Protein AF-A0A2N0WSG6-F1 (afdb_monomer_lite)

Secondary structure (DSSP, 8-state):
----------------------------EEEE----------------------------------------------HHHHHHTSGGGSSHHHHHHHHB-TTS-EEHHHHHHHHHSS-HHHHHHHHHTSPPPHHHHHHHHHHHHHHHHHHTT-EEEEEEEEETTEEEEEEEE-TTT--HHHHHHHHTGGG-EEEEEEEE-TTSPEEEEEEEE--S-TT-EE-----

Foldseek 3Di:
DDDDDDDDDDDDDDDDDPDDDDPDQDFDWDFDQPDDDDDDDDDDDDDDDDDDDDDDDDDDDDDDDDDDDDPPVPPPQDPLNCLLVDPCLPALVSVCCLQQPPVRAGEPVSVCSLVVDPDVVSVQVSQQPHDADPVQVVLQVLLVVLCCVLQPPFWADWGWGGHHQKIKIKIWGACVRDDPVSVVSSQPRPVFRKIWTWHQDPVRIIMIIMMGGDTPDNPHYDDPPDD

Structure (mmCIF, N/CA/C/O backbone):
data_AF-A0A2N0WSG6-F1
#
_entry.id   AF-A0A2N0WSG6-F1
#
loop_
_atom_site.group_PDB
_atom_site.id
_atom_site.type_symbol
_atom_site.label_atom_id
_atom_site.label_alt_id
_atom_site.label_comp_id
_atom_site.label_asym_id
_atom_site.label_entity_id
_atom_site.label_seq_id
_atom_site.pdbx_PDB_ins_code
_atom_site.Cartn_x
_atom_site.Cartn_y
_atom_site.Cartn_z
_atom_site.occupancy
_atom_site.B_iso_or_equiv
_atom_site.auth_seq_id
_atom_site.auth_comp_id
_atom_site.auth_asym_id
_atom_site.auth_atom_id
_atom_site.pdbx_PDB_model_num
ATOM 1 N N . MET A 1 1 ? 25.351 -43.570 -54.345 1.00 37.69 1 MET A N 1
ATOM 2 C CA . MET A 1 1 ? 25.740 -42.256 -54.900 1.00 37.69 1 MET A CA 1
ATOM 3 C C . MET A 1 1 ? 24.907 -41.188 -54.215 1.00 37.69 1 MET A C 1
ATOM 5 O O . MET A 1 1 ? 23.696 -41.333 -54.146 1.00 37.69 1 MET A O 1
ATOM 9 N N . ASN A 1 2 ? 25.581 -40.187 -53.650 1.00 38.25 2 ASN A N 1
ATOM 10 C CA . ASN A 1 2 ? 25.018 -39.027 -52.957 1.00 38.25 2 ASN A CA 1
ATOM 11 C C . ASN A 1 2 ? 24.044 -38.227 -53.839 1.00 38.25 2 ASN A C 1
ATOM 13 O O . ASN A 1 2 ? 24.362 -37.985 -55.002 1.00 38.25 2 ASN A O 1
ATOM 17 N N . LYS A 1 3 ? 22.977 -37.671 -53.249 1.00 40.41 3 LYS A N 1
ATOM 18 C CA . LYS A 1 3 ? 22.912 -36.236 -52.896 1.00 40.41 3 LYS A CA 1
ATOM 19 C C . LYS A 1 3 ? 21.596 -35.884 -52.188 1.00 40.41 3 LYS A C 1
ATOM 21 O O . LYS A 1 3 ? 20.507 -36.117 -52.695 1.00 40.41 3 LYS A O 1
ATOM 26 N N . LEU A 1 4 ? 21.773 -35.287 -51.015 1.00 41.06 4 LEU A N 1
ATOM 27 C CA . LEU A 1 4 ? 20.819 -34.521 -50.224 1.00 41.06 4 LEU A CA 1
ATOM 28 C C . LEU A 1 4 ? 20.783 -33.091 -50.794 1.00 41.06 4 LEU A C 1
ATOM 30 O O . LEU A 1 4 ? 21.857 -32.527 -51.008 1.00 41.06 4 LEU A O 1
ATOM 34 N N . ILE A 1 5 ? 19.606 -32.500 -51.017 1.00 50.44 5 ILE A N 1
ATOM 35 C CA . ILE A 1 5 ? 19.453 -31.043 -51.178 1.00 50.44 5 ILE A CA 1
ATOM 36 C C . ILE A 1 5 ? 18.204 -30.602 -50.404 1.00 50.44 5 ILE A C 1
ATOM 38 O O . ILE A 1 5 ? 17.080 -30.929 -50.779 1.00 50.44 5 ILE A O 1
ATOM 42 N N . LEU A 1 6 ? 18.440 -29.870 -49.308 1.00 43.22 6 LEU A N 1
ATOM 43 C CA . LEU A 1 6 ? 17.465 -29.013 -48.632 1.00 43.22 6 LEU A CA 1
ATOM 44 C C . LEU A 1 6 ? 17.045 -27.879 -49.575 1.00 43.22 6 LEU A C 1
ATOM 46 O O . LEU A 1 6 ? 17.901 -27.284 -50.230 1.00 43.22 6 LEU A O 1
ATOM 50 N N . SER A 1 7 ? 15.771 -27.491 -49.547 1.00 40.69 7 SER A N 1
ATOM 51 C CA . SER A 1 7 ? 15.356 -26.169 -50.019 1.00 40.69 7 SER A CA 1
ATOM 52 C C . SER A 1 7 ? 14.606 -25.450 -48.902 1.00 40.69 7 SER A C 1
ATOM 54 O O . SER A 1 7 ? 13.485 -25.804 -48.550 1.00 40.69 7 SER A O 1
ATOM 56 N N . ILE A 1 8 ? 15.303 -24.481 -48.308 1.00 49.91 8 ILE A N 1
ATOM 57 C CA . ILE A 1 8 ? 14.772 -23.437 -47.436 1.00 49.91 8 ILE A CA 1
ATOM 58 C C . ILE A 1 8 ? 14.605 -22.207 -48.329 1.00 49.91 8 ILE A C 1
ATOM 60 O O . ILE A 1 8 ? 15.576 -21.734 -48.916 1.00 49.91 8 ILE A O 1
ATOM 64 N N . ALA A 1 9 ? 13.392 -21.681 -48.405 1.00 43.84 9 ALA A N 1
ATOM 65 C CA . ALA A 1 9 ? 13.085 -20.331 -48.861 1.00 43.84 9 ALA A CA 1
ATOM 66 C C . ALA A 1 9 ? 11.854 -19.901 -48.054 1.00 43.84 9 ALA A C 1
ATOM 68 O O . ALA A 1 9 ? 10.928 -20.687 -47.904 1.00 43.84 9 ALA A O 1
ATOM 69 N N . GLY A 1 10 ? 11.742 -18.728 -47.453 1.00 40.16 10 GLY A N 1
ATOM 70 C CA . GLY A 1 10 ? 12.522 -17.502 -47.477 1.00 40.16 10 GLY A CA 1
ATOM 71 C C . GLY A 1 10 ? 11.566 -16.435 -46.933 1.00 40.16 10 GLY A C 1
ATOM 72 O O . GLY A 1 10 ? 10.400 -16.399 -47.315 1.00 40.16 10 GLY A O 1
ATOM 73 N N . ILE A 1 11 ? 12.027 -15.642 -45.973 1.00 45.75 11 ILE A N 1
ATOM 74 C CA . ILE A 1 11 ? 11.258 -14.619 -45.254 1.00 45.75 11 ILE A CA 1
ATOM 75 C C . ILE A 1 11 ? 10.857 -13.477 -46.204 1.00 45.75 11 ILE A C 1
ATOM 77 O O . ILE A 1 11 ? 11.663 -13.051 -47.029 1.00 45.75 11 ILE A O 1
ATOM 81 N N . SER A 1 12 ? 9.666 -12.898 -46.023 1.00 40.25 12 SER A N 1
ATOM 82 C CA . SER A 1 12 ? 9.445 -11.469 -46.292 1.00 40.25 12 SER A CA 1
ATOM 83 C C . SER A 1 12 ? 8.387 -10.890 -45.361 1.00 40.25 12 SER A C 1
ATOM 85 O O . SER A 1 12 ? 7.198 -11.171 -45.466 1.00 40.25 12 SER A O 1
ATOM 87 N N . ILE A 1 13 ? 8.887 -10.078 -44.434 1.00 45.84 13 ILE A N 1
ATOM 88 C CA . ILE A 1 13 ? 8.152 -9.121 -43.616 1.00 45.84 13 ILE A CA 1
ATOM 89 C C . ILE A 1 13 ? 8.013 -7.850 -44.457 1.00 45.84 13 ILE A C 1
ATOM 91 O O . ILE A 1 13 ? 9.022 -7.323 -44.921 1.00 45.84 13 ILE A O 1
ATOM 95 N N . VAL A 1 14 ? 6.799 -7.321 -44.599 1.00 49.38 14 VAL A N 1
ATOM 96 C CA . VAL A 1 14 ? 6.592 -5.896 -44.886 1.00 49.38 14 VAL A CA 1
ATOM 97 C C . VAL A 1 14 ? 5.525 -5.400 -43.924 1.00 49.38 14 VAL A C 1
ATOM 99 O O . VAL A 1 14 ? 4.393 -5.879 -43.932 1.00 49.38 14 VAL A O 1
ATOM 102 N N . GLY A 1 15 ? 5.932 -4.487 -43.047 1.00 38.19 15 GLY A N 1
ATOM 103 C CA . GLY A 1 15 ? 5.053 -3.826 -42.099 1.00 38.19 15 GLY A CA 1
ATOM 104 C C . GLY A 1 15 ? 4.241 -2.710 -42.745 1.00 38.19 15 GLY A C 1
ATOM 105 O O . GLY A 1 15 ? 4.640 -2.131 -43.752 1.00 38.19 15 GLY A O 1
ATOM 106 N N . PHE A 1 16 ? 3.140 -2.359 -42.090 1.00 41.06 16 PHE A N 1
ATOM 107 C CA . PHE A 1 16 ? 2.621 -1.001 -42.116 1.00 41.06 16 PHE A CA 1
ATOM 108 C C . PHE A 1 16 ? 2.251 -0.600 -40.690 1.00 41.06 16 PHE A C 1
ATOM 110 O O . PHE A 1 16 ? 1.319 -1.127 -40.087 1.00 41.06 16 PHE A O 1
ATOM 117 N N . LEU A 1 17 ? 3.058 0.315 -40.158 1.00 40.62 17 LEU A N 1
ATOM 118 C CA . LEU A 1 17 ? 2.778 1.109 -38.973 1.00 40.62 17 LEU A CA 1
ATOM 119 C C . LEU A 1 17 ? 1.665 2.103 -39.323 1.00 40.62 17 LEU A C 1
ATOM 121 O O . LEU A 1 17 ? 1.841 2.930 -40.216 1.00 40.62 17 LEU A O 1
ATOM 125 N N . ALA A 1 18 ? 0.561 2.067 -38.585 1.00 35.97 18 ALA A N 1
ATOM 126 C CA . ALA A 1 18 ? -0.283 3.237 -38.384 1.00 35.97 18 ALA A CA 1
ATOM 127 C C . ALA A 1 18 ? -0.086 3.671 -36.929 1.00 35.97 18 ALA A C 1
ATOM 129 O O . ALA A 1 18 ? -0.676 3.119 -36.006 1.00 35.97 18 ALA A O 1
ATOM 130 N N . TYR A 1 19 ? 0.834 4.615 -36.743 1.00 34.03 19 TYR A N 1
ATOM 131 C CA . TYR A 1 19 ?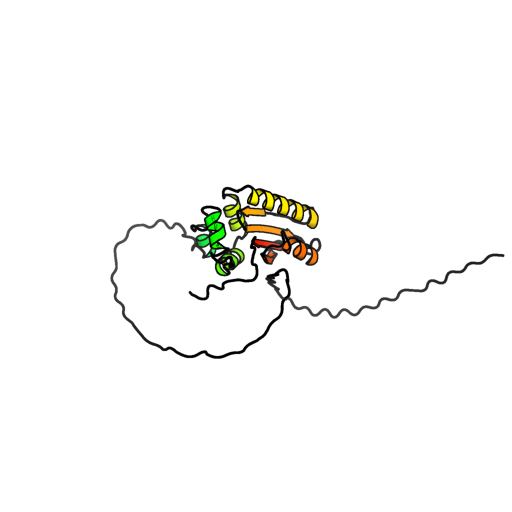 1.099 5.279 -35.475 1.00 34.03 19 TYR A CA 1
ATOM 132 C C . TYR A 1 19 ? 0.097 6.429 -35.345 1.00 34.03 19 TYR A C 1
ATOM 134 O O . TYR A 1 19 ? 0.318 7.516 -35.879 1.00 34.03 19 TYR A O 1
ATOM 142 N N . THR A 1 20 ? -1.042 6.194 -34.693 1.00 42.75 20 THR A N 1
ATOM 143 C CA . THR A 1 20 ? -1.874 7.298 -34.206 1.00 42.75 20 THR A CA 1
ATOM 144 C C . THR A 1 20 ? -1.329 7.723 -32.855 1.00 42.75 20 THR A C 1
ATOM 146 O O . THR A 1 20 ? -1.433 7.003 -31.865 1.00 42.75 20 THR A O 1
ATOM 149 N N . ASN A 1 21 ? -0.702 8.892 -32.857 1.00 37.88 21 ASN A N 1
ATOM 150 C CA . ASN A 1 21 ? -0.194 9.570 -31.682 1.00 37.88 21 ASN A CA 1
ATOM 151 C C . ASN A 1 21 ? -1.401 10.075 -30.871 1.00 37.88 21 ASN A C 1
ATOM 153 O O . ASN A 1 21 ? -1.998 11.089 -31.227 1.00 37.88 21 ASN A O 1
ATOM 157 N N . SER A 1 22 ? -1.786 9.347 -29.824 1.00 33.12 22 SER A N 1
ATOM 158 C CA . SER A 1 22 ? -2.668 9.858 -28.774 1.00 33.12 22 SER A CA 1
ATOM 159 C C . SER A 1 22 ? -1.841 9.891 -27.496 1.00 33.12 22 SER A C 1
ATOM 161 O O . SER A 1 22 ? -1.543 8.846 -26.920 1.00 33.12 22 SER A O 1
ATOM 163 N N . GLN A 1 23 ? -1.396 11.083 -27.092 1.00 33.50 23 GLN A N 1
ATOM 164 C CA . GLN A 1 23 ? -0.934 11.296 -25.723 1.00 33.50 23 GLN A CA 1
ATOM 165 C C . GLN A 1 23 ? -2.162 11.255 -24.816 1.00 33.50 23 GLN A C 1
ATOM 167 O O . GLN A 1 23 ? -2.719 12.289 -24.455 1.00 33.50 23 GLN A O 1
ATOM 172 N N . ASP A 1 24 ? -2.587 10.050 -24.462 1.00 29.20 24 ASP A N 1
ATOM 173 C CA . ASP A 1 24 ? -3.415 9.863 -23.287 1.00 29.20 24 ASP A CA 1
ATOM 174 C C . ASP A 1 24 ? -2.489 9.842 -22.073 1.00 29.20 24 ASP A C 1
ATOM 176 O O . ASP A 1 24 ? -1.724 8.902 -21.860 1.00 29.20 24 ASP A O 1
ATOM 180 N N . ASN A 1 25 ? -2.560 10.894 -21.258 1.00 34.66 25 ASN A N 1
ATOM 181 C CA . ASN A 1 25 ? -2.146 10.818 -19.861 1.00 34.66 25 ASN A CA 1
ATOM 182 C C . ASN A 1 25 ? -3.133 9.891 -19.137 1.00 34.66 25 ASN A C 1
ATOM 184 O O . ASN A 1 25 ? -4.058 10.338 -18.455 1.00 34.66 25 ASN A O 1
ATOM 188 N N . THR A 1 26 ? -2.967 8.583 -19.320 1.00 32.75 26 THR A N 1
ATOM 189 C CA . THR A 1 26 ? -3.774 7.553 -18.676 1.00 32.75 26 THR A CA 1
ATOM 190 C C . THR A 1 26 ? -3.368 7.430 -17.213 1.00 32.75 26 THR A C 1
ATOM 192 O O . THR A 1 26 ? -2.491 6.664 -16.825 1.00 32.75 26 THR A O 1
ATOM 195 N N . ASN A 1 27 ? -4.062 8.183 -16.362 1.00 33.09 27 ASN A N 1
ATOM 196 C CA . ASN A 1 27 ? -4.228 7.804 -14.965 1.00 33.09 27 ASN A CA 1
ATOM 197 C C . ASN A 1 27 ? -5.117 6.550 -14.921 1.00 33.09 27 ASN A C 1
ATOM 199 O O . ASN A 1 27 ? -6.331 6.657 -14.759 1.00 33.09 27 ASN A O 1
ATOM 203 N N . HIS A 1 28 ? -4.538 5.362 -15.091 1.00 35.69 28 HIS A N 1
ATOM 204 C CA . HIS A 1 28 ? -5.269 4.121 -14.855 1.00 35.69 28 HIS A CA 1
ATOM 205 C C . HIS A 1 28 ? -5.282 3.825 -13.352 1.00 35.69 28 HIS A C 1
ATOM 207 O O . HIS A 1 28 ? -4.279 3.445 -12.752 1.00 35.69 28 HIS A O 1
ATOM 213 N N . SER A 1 29 ? -6.439 4.043 -12.728 1.00 35.25 29 SER A N 1
ATOM 214 C CA . SER A 1 29 ? -6.765 3.430 -11.444 1.00 35.25 29 SER A CA 1
ATOM 215 C C . SER A 1 29 ? -7.499 2.130 -11.749 1.00 35.25 29 SER A C 1
ATOM 217 O O . SER A 1 29 ? -8.545 2.151 -12.397 1.00 35.25 29 SER A O 1
ATOM 219 N N . GLN A 1 30 ? -6.926 1.000 -11.341 1.00 43.91 30 GLN A N 1
ATOM 220 C CA . GLN A 1 30 ? -7.562 -0.306 -11.458 1.00 43.91 30 GLN A CA 1
ATOM 221 C C . GLN A 1 30 ? -7.914 -0.796 -10.048 1.00 43.91 30 GLN A C 1
ATOM 223 O O . GLN A 1 30 ? -7.047 -0.940 -9.183 1.00 43.91 30 GLN A O 1
ATOM 228 N N . SER A 1 31 ? -9.207 -1.032 -9.816 1.00 42.44 31 SER A N 1
ATOM 229 C CA . SER A 1 31 ? -9.688 -1.843 -8.698 1.00 42.44 31 SER A CA 1
ATOM 230 C C . SER A 1 31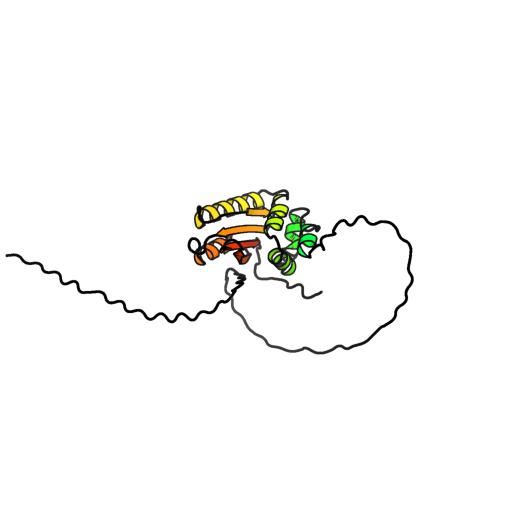 ? -10.003 -3.225 -9.259 1.00 42.44 31 SER A C 1
ATOM 232 O O . SER A 1 31 ? -10.924 -3.377 -10.062 1.00 42.44 31 SER A O 1
ATOM 234 N N . SER A 1 32 ? -9.199 -4.219 -8.897 1.00 41.66 32 SER A N 1
ATOM 235 C CA . SER A 1 32 ? -9.428 -5.615 -9.254 1.00 41.66 32 SER A CA 1
ATOM 236 C C . SER A 1 32 ? -10.062 -6.331 -8.061 1.00 41.66 32 SER A C 1
ATOM 238 O O . SER A 1 32 ? -9.452 -6.508 -7.012 1.00 41.66 32 SER A O 1
ATOM 240 N N . VAL A 1 33 ? -11.323 -6.742 -8.221 1.00 36.41 33 VAL A N 1
ATOM 241 C CA . VAL A 1 33 ? -11.970 -7.716 -7.334 1.00 36.41 33 VAL A CA 1
ATOM 242 C C . VAL A 1 33 ? -11.655 -9.102 -7.889 1.00 36.41 33 VAL A C 1
ATOM 244 O O . VAL A 1 33 ? -12.012 -9.396 -9.034 1.00 36.41 33 VAL A O 1
ATOM 247 N N . ALA A 1 34 ? -11.005 -9.963 -7.103 1.00 32.69 34 ALA A N 1
ATOM 248 C CA . ALA A 1 34 ? -10.847 -11.370 -7.455 1.00 32.69 34 ALA A CA 1
ATOM 249 C C . ALA A 1 34 ? -12.243 -11.997 -7.652 1.00 32.69 34 ALA A C 1
ATOM 251 O O . ALA A 1 34 ? -13.050 -12.083 -6.725 1.00 32.69 34 ALA A O 1
ATOM 252 N N . LYS A 1 35 ? -12.573 -12.362 -8.897 1.00 28.20 35 LYS A N 1
ATOM 253 C CA . LYS A 1 35 ? -13.911 -12.825 -9.290 1.00 28.20 35 LYS A CA 1
ATOM 254 C C . LYS A 1 35 ? -14.218 -14.188 -8.666 1.00 28.20 35 LYS A C 1
ATOM 256 O O . LYS A 1 35 ? -13.657 -15.190 -9.094 1.00 28.20 35 LYS A O 1
ATOM 261 N N . ASN A 1 36 ? -15.216 -14.242 -7.785 1.00 28.30 36 ASN A N 1
ATOM 262 C CA . ASN A 1 36 ? -16.059 -15.427 -7.643 1.00 28.30 36 ASN A CA 1
ATOM 263 C C . ASN A 1 36 ? -17.460 -15.110 -8.176 1.00 28.30 36 ASN A C 1
ATOM 265 O O . ASN A 1 36 ? -18.235 -14.359 -7.590 1.00 28.30 36 ASN A O 1
ATOM 269 N N . THR A 1 37 ? -17.743 -15.669 -9.349 1.00 27.23 37 THR A N 1
ATOM 270 C CA . THR A 1 37 ? -18.996 -15.553 -10.094 1.00 27.23 37 THR A CA 1
ATOM 271 C C . THR A 1 37 ? -20.159 -16.184 -9.331 1.00 27.23 37 THR A C 1
ATOM 273 O O . THR A 1 37 ? -20.172 -17.397 -9.123 1.00 27.23 37 THR A O 1
ATOM 276 N N . LYS A 1 38 ? -21.208 -15.401 -9.057 1.00 24.80 38 LYS A N 1
ATOM 277 C CA . LYS A 1 38 ? -22.594 -15.855 -9.226 1.00 24.80 38 LYS A CA 1
ATOM 278 C C . LYS A 1 38 ? -23.494 -14.685 -9.621 1.00 24.80 38 LYS A C 1
ATOM 280 O O . LYS A 1 38 ? -23.446 -13.607 -9.049 1.00 24.80 38 LYS A O 1
ATOM 285 N N . GLN A 1 39 ? -24.240 -14.938 -10.682 1.00 26.45 39 GLN A N 1
ATOM 286 C CA . GLN A 1 39 ? -25.038 -14.029 -11.489 1.00 26.45 39 GLN A CA 1
ATOM 287 C C . GLN A 1 39 ? -26.489 -14.003 -10.986 1.00 26.45 39 GLN A C 1
ATOM 289 O O . GLN A 1 39 ? -27.061 -15.072 -10.826 1.00 26.45 39 GLN A O 1
ATOM 294 N N . GLU A 1 40 ? -27.065 -12.812 -10.803 1.00 26.83 40 GLU A N 1
ATOM 295 C CA . GLU A 1 40 ? -28.500 -12.432 -10.861 1.00 26.83 40 GLU A CA 1
ATOM 296 C C . GLU A 1 40 ? -28.555 -10.927 -10.518 1.00 26.83 40 GLU A C 1
ATOM 298 O O . GLU A 1 40 ? -27.784 -10.491 -9.675 1.00 26.83 40 GLU A O 1
ATOM 303 N N . LYS A 1 41 ? -29.379 -10.012 -11.032 1.00 24.92 41 LYS A N 1
ATOM 304 C CA . LYS A 1 41 ? -30.416 -9.864 -12.071 1.00 24.92 41 LYS A CA 1
ATOM 305 C C . LYS A 1 41 ? -30.770 -8.352 -11.982 1.00 24.92 41 LYS A C 1
ATOM 307 O O . LYS A 1 41 ? -30.871 -7.864 -10.859 1.00 24.92 41 LYS A O 1
ATOM 312 N N . PRO A 1 42 ? -30.931 -7.580 -13.072 1.00 25.72 42 PRO A N 1
ATOM 313 C CA . PRO A 1 42 ? -31.072 -6.124 -12.970 1.00 25.72 42 PRO A CA 1
ATOM 314 C C . PRO A 1 42 ? -32.526 -5.708 -12.699 1.00 25.72 42 PRO A C 1
ATOM 316 O O . PRO A 1 42 ? -33.443 -6.286 -13.286 1.00 25.72 42 PRO A O 1
ATOM 319 N N . LEU A 1 43 ? -32.732 -4.679 -11.871 1.00 25.28 43 LEU A N 1
ATOM 320 C CA . LEU A 1 43 ? -33.943 -3.853 -11.887 1.00 25.28 43 LEU A CA 1
ATOM 321 C C . LEU A 1 43 ? -33.574 -2.362 -11.831 1.00 25.28 43 LEU A C 1
ATOM 323 O O . LEU A 1 43 ? -32.595 -1.970 -11.206 1.00 25.28 43 LEU A O 1
ATOM 327 N N . THR A 1 44 ? -34.366 -1.613 -12.586 1.00 25.11 44 THR A N 1
ATOM 328 C CA . THR A 1 44 ? -34.225 -0.259 -13.135 1.00 25.11 44 THR A CA 1
ATOM 329 C C . THR A 1 44 ? -34.732 0.876 -12.234 1.00 25.11 44 THR A C 1
ATOM 331 O O . THR A 1 44 ? -35.389 0.621 -11.230 1.00 25.11 44 THR A O 1
ATOM 334 N N . ASP A 1 45 ? -34.398 2.089 -12.697 1.00 28.00 45 ASP A N 1
ATOM 335 C CA . ASP A 1 45 ? -34.657 3.483 -12.280 1.00 28.00 45 ASP A CA 1
ATOM 336 C C . ASP A 1 45 ? -36.021 3.867 -11.662 1.00 28.00 45 ASP A C 1
ATOM 338 O O . ASP A 1 45 ? -37.011 3.175 -11.873 1.00 28.00 45 ASP A O 1
ATOM 342 N N . GLU A 1 46 ? -36.012 5.059 -11.027 1.00 26.81 46 GLU A N 1
ATOM 343 C CA . GLU A 1 46 ? -37.073 5.894 -10.394 1.00 26.81 46 GLU A CA 1
ATOM 344 C C . GLU A 1 46 ? -36.805 6.035 -8.873 1.00 26.81 46 GLU A C 1
ATOM 346 O O . GLU A 1 46 ? -36.662 5.046 -8.168 1.00 26.81 46 GLU A O 1
ATOM 351 N N . ASP A 1 47 ? -36.584 7.199 -8.252 1.00 28.30 47 ASP A N 1
ATOM 352 C CA . ASP A 1 47 ? -37.091 8.547 -8.494 1.00 28.30 47 ASP A CA 1
ATOM 353 C C . ASP A 1 47 ? -36.110 9.619 -7.984 1.00 28.30 47 ASP A C 1
ATOM 355 O O . ASP A 1 47 ? -35.668 9.604 -6.833 1.00 28.30 47 ASP A O 1
ATOM 359 N N . ALA A 1 48 ? -35.842 10.621 -8.821 1.00 28.59 48 ALA A N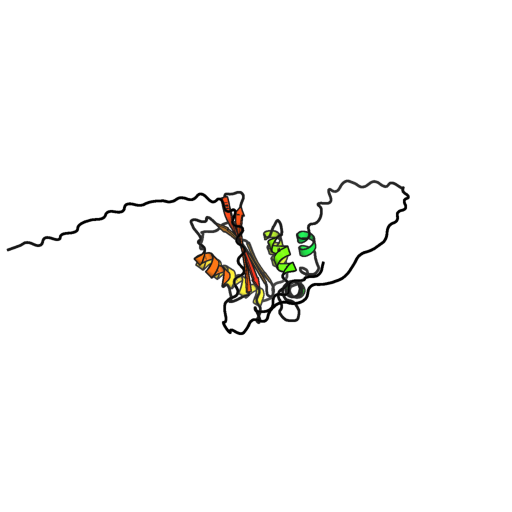 1
ATOM 360 C CA . ALA A 1 48 ? -35.306 11.908 -8.402 1.00 28.59 48 ALA A CA 1
ATOM 361 C C . ALA A 1 48 ? -36.452 12.923 -8.401 1.00 28.59 48 ALA A C 1
ATOM 363 O O . ALA A 1 48 ? -36.997 13.205 -9.467 1.00 28.59 48 ALA A O 1
ATOM 364 N N . SER A 1 49 ? -36.797 13.503 -7.244 1.00 26.97 49 SER A N 1
ATOM 365 C CA . SER A 1 49 ? -37.378 14.854 -7.160 1.00 26.97 49 SER A CA 1
ATOM 366 C C . SER A 1 49 ? -37.592 15.361 -5.731 1.00 26.97 49 SER A C 1
ATOM 368 O O . SER A 1 49 ? -38.120 14.660 -4.875 1.00 26.97 49 SER A O 1
ATOM 370 N N . ASN A 1 50 ? -37.321 16.665 -5.599 1.00 25.98 50 ASN A N 1
ATOM 371 C CA . ASN A 1 50 ? -37.723 17.632 -4.568 1.00 25.98 50 ASN A CA 1
ATOM 372 C C . ASN A 1 50 ? -36.849 17.744 -3.307 1.00 25.98 50 ASN A C 1
ATOM 374 O O . ASN A 1 50 ? -36.803 16.846 -2.477 1.00 25.98 50 ASN A O 1
ATOM 378 N N . LEU A 1 51 ? -36.237 18.921 -3.103 1.00 26.80 51 LEU A N 1
ATOM 379 C CA . LEU A 1 51 ? -36.794 20.080 -2.366 1.00 26.80 51 LEU A CA 1
ATOM 380 C C . LEU A 1 51 ? -35.769 21.249 -2.441 1.00 26.80 51 LEU A C 1
ATOM 382 O O . LEU A 1 51 ? -34.591 21.050 -2.178 1.00 26.80 51 LEU A O 1
ATOM 386 N N . LEU A 1 52 ? -36.095 22.385 -3.081 1.00 26.50 52 LEU A N 1
ATOM 387 C CA . LEU A 1 52 ? -36.532 23.665 -2.470 1.00 26.50 52 LEU A CA 1
ATOM 388 C C . LEU A 1 52 ? -35.563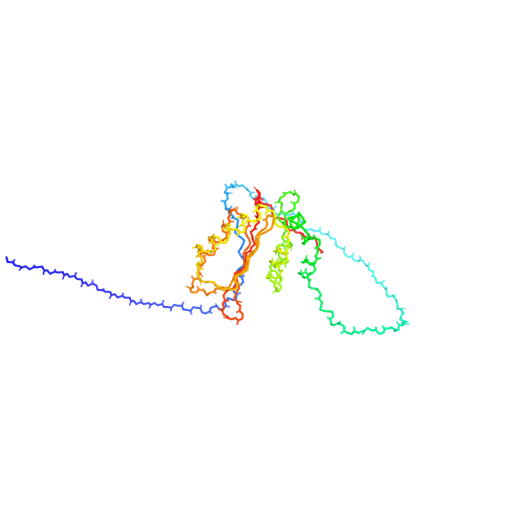 24.187 -1.378 1.00 26.50 52 LEU A C 1
ATOM 390 O O . LEU A 1 52 ? -35.417 23.558 -0.344 1.00 26.50 52 LEU A O 1
ATOM 394 N N . ALA A 1 53 ? -34.750 25.222 -1.627 1.00 23.34 53 ALA A N 1
ATOM 395 C CA . ALA A 1 53 ? -35.058 26.666 -1.659 1.00 23.34 53 ALA A CA 1
ATOM 396 C C . ALA A 1 53 ? -35.170 27.342 -0.270 1.00 23.34 53 ALA A C 1
ATOM 398 O O . ALA A 1 53 ? -35.971 26.913 0.550 1.00 23.34 53 ALA A O 1
ATOM 399 N N . PHE A 1 54 ? -34.473 28.491 -0.136 1.00 23.56 54 PHE A N 1
ATOM 400 C CA . PHE A 1 54 ? -34.634 29.563 0.880 1.00 23.56 54 PHE A CA 1
ATOM 401 C C . PHE A 1 54 ? -34.194 29.203 2.321 1.00 23.56 54 PHE A C 1
ATOM 403 O O . PHE A 1 54 ? -34.444 28.104 2.778 1.00 23.56 54 PHE A O 1
ATOM 410 N N . ASN A 1 55 ? -33.575 30.043 3.158 1.00 23.53 55 ASN A N 1
ATOM 411 C CA . ASN A 1 55 ? -33.219 31.465 3.184 1.00 23.53 55 ASN A CA 1
ATOM 412 C C . ASN A 1 55 ? -32.320 31.654 4.433 1.00 23.53 55 ASN A C 1
ATOM 414 O O . ASN A 1 55 ? -32.555 30.962 5.416 1.00 23.53 55 ASN A O 1
ATOM 418 N N . GLU A 1 56 ? -31.358 32.577 4.434 1.00 27.83 56 GLU A N 1
ATOM 419 C CA . GLU A 1 56 ? -31.288 33.685 5.409 1.00 27.83 56 GLU A CA 1
ATOM 420 C C . GLU A 1 56 ? -29.933 34.403 5.395 1.00 27.83 56 GLU A C 1
ATOM 422 O O . GLU A 1 56 ? -28.841 33.842 5.458 1.00 27.83 56 GLU A O 1
ATOM 427 N N . GLN A 1 57 ? -30.083 35.713 5.298 1.00 26.05 57 GLN A N 1
ATOM 428 C CA . GLN A 1 57 ? -29.108 36.779 5.284 1.00 26.05 57 GLN A CA 1
ATOM 429 C C . GLN A 1 57 ? -29.119 37.408 6.683 1.00 26.05 57 GLN A C 1
ATOM 431 O O . GLN A 1 57 ? -30.197 37.640 7.220 1.00 26.05 57 GLN A O 1
ATOM 436 N N . THR A 1 58 ? -27.964 37.735 7.265 1.00 24.92 58 THR A N 1
ATOM 437 C CA . THR A 1 58 ? -27.582 39.114 7.651 1.00 24.92 58 THR A CA 1
ATOM 438 C C . THR A 1 58 ? -26.357 39.155 8.569 1.00 24.92 58 THR A C 1
ATOM 440 O O . THR A 1 58 ? -26.156 38.342 9.466 1.00 24.92 58 THR A O 1
ATOM 443 N N . SER A 1 59 ? -25.539 40.155 8.262 1.00 27.53 59 SER A N 1
ATOM 444 C CA . SER A 1 59 ? -24.370 40.699 8.944 1.00 27.53 59 SER A CA 1
ATOM 445 C C . SER A 1 59 ? -24.655 41.203 10.368 1.00 27.53 59 SER A C 1
ATOM 447 O O . SER A 1 59 ? -25.757 41.669 10.622 1.00 27.53 59 SER A O 1
ATOM 449 N N . ASP A 1 60 ? -23.637 41.281 11.236 1.00 26.78 60 ASP A N 1
ATOM 450 C CA . ASP A 1 60 ? -22.976 42.576 11.479 1.00 26.78 60 ASP A CA 1
ATOM 451 C C . ASP A 1 60 ? -21.662 42.494 12.276 1.00 26.78 60 ASP A C 1
ATOM 453 O O . ASP A 1 60 ? -21.364 41.534 12.985 1.00 26.78 60 ASP A O 1
ATOM 457 N N . ALA A 1 61 ? -20.847 43.528 12.073 1.00 31.41 61 ALA A N 1
ATOM 458 C CA . ALA A 1 61 ? -19.444 43.665 12.445 1.00 31.41 61 ALA A CA 1
ATOM 459 C C . ALA A 1 61 ? -19.186 44.126 13.895 1.00 31.41 61 ALA A C 1
ATOM 461 O O . ALA A 1 61 ? -20.001 44.834 14.478 1.00 31.41 61 ALA A O 1
ATOM 462 N N . SER A 1 62 ? -17.975 43.849 14.419 1.00 29.70 62 SER A N 1
ATOM 463 C CA . SER A 1 62 ? -17.053 44.852 15.015 1.00 29.70 62 SER A CA 1
ATOM 464 C C . SER A 1 62 ? -15.735 44.229 15.533 1.00 29.70 62 SER A C 1
ATOM 466 O O . SER A 1 62 ? -15.726 43.313 16.348 1.00 29.70 62 SER A O 1
ATOM 468 N N . LYS A 1 63 ? -14.604 44.767 15.053 1.00 30.66 63 LYS A N 1
ATOM 469 C CA . LYS A 1 63 ? -13.200 44.617 15.534 1.00 30.66 63 LYS A CA 1
ATOM 470 C C . LYS A 1 63 ? -12.940 45.697 16.631 1.00 30.66 63 LYS A C 1
ATOM 472 O O . LYS A 1 63 ? -13.835 46.519 16.810 1.00 30.66 63 LYS A O 1
ATOM 477 N N . PRO A 1 64 ? -11.741 45.881 17.247 1.00 43.78 64 PRO A N 1
ATOM 478 C CA . PRO A 1 64 ? -10.495 45.095 17.224 1.00 43.78 64 PRO A CA 1
ATOM 479 C C . PRO A 1 64 ? -9.763 44.951 18.586 1.00 43.78 64 PRO A C 1
ATOM 481 O O . PRO A 1 64 ? -9.919 45.773 19.479 1.00 43.78 64 PRO A O 1
ATOM 484 N N . SER A 1 65 ? -8.819 44.006 18.703 1.00 26.72 65 SER A N 1
ATOM 485 C CA . SER A 1 65 ? -7.560 44.282 19.420 1.00 26.72 65 SER A CA 1
ATOM 486 C C . SER A 1 65 ? -6.450 43.301 19.040 1.00 26.72 65 SER A C 1
ATOM 488 O O . SER A 1 65 ? -6.637 42.092 18.957 1.00 26.72 65 SER A O 1
ATOM 490 N N . SER A 1 66 ? -5.296 43.883 18.757 1.00 35.03 66 SER A N 1
ATOM 491 C CA . SER A 1 66 ? -4.046 43.317 18.270 1.00 35.03 66 SER A CA 1
ATOM 492 C C . SER A 1 66 ? -3.251 42.582 19.350 1.00 35.03 66 SER A C 1
ATOM 494 O O . SER A 1 66 ? -2.924 43.195 20.365 1.00 35.03 66 SER A O 1
ATOM 496 N N . LYS A 1 67 ? -2.799 41.352 19.065 1.00 32.09 67 LYS A N 1
ATOM 497 C CA . LYS A 1 67 ? -1.513 40.831 19.558 1.00 32.09 67 LYS A CA 1
ATOM 498 C C . LYS A 1 67 ? -0.824 39.982 18.485 1.00 32.09 67 LYS A C 1
ATOM 500 O O . LYS A 1 67 ? -1.406 39.061 17.926 1.00 32.09 67 LYS A O 1
ATOM 505 N N . THR A 1 68 ? 0.409 40.393 18.213 1.00 34.09 68 THR A N 1
ATOM 506 C CA . THR A 1 68 ? 1.524 39.750 17.515 1.00 34.09 68 THR A CA 1
ATOM 507 C C . THR A 1 68 ? 1.352 38.256 17.241 1.00 34.09 68 THR A C 1
ATOM 509 O O . THR A 1 68 ? 1.378 37.448 18.165 1.00 34.09 68 THR A O 1
ATOM 512 N N . SER A 1 69 ? 1.256 37.890 15.962 1.00 27.83 69 SER A N 1
ATOM 513 C CA . SER A 1 69 ? 1.450 36.515 15.508 1.00 27.83 69 SER A CA 1
ATOM 514 C C . SER A 1 69 ? 2.728 36.471 14.686 1.00 27.83 69 SER A C 1
ATOM 516 O O . SER A 1 69 ? 2.817 37.085 13.622 1.00 27.83 69 SER A O 1
ATOM 518 N N . ASN A 1 70 ? 3.729 35.773 15.217 1.00 33.59 70 ASN A N 1
ATOM 519 C CA . ASN A 1 70 ? 4.848 35.299 14.425 1.00 33.59 70 ASN A CA 1
ATOM 520 C C . ASN A 1 70 ? 4.266 34.455 13.292 1.00 33.59 70 ASN A C 1
ATOM 522 O O . ASN A 1 70 ? 3.517 33.512 13.540 1.00 33.59 70 ASN A O 1
ATOM 526 N N . SER A 1 71 ? 4.588 34.835 12.060 1.00 32.97 71 SER A N 1
ATOM 527 C CA . SER A 1 71 ? 4.212 34.119 10.848 1.00 32.97 71 SER A CA 1
ATOM 528 C C . SER A 1 71 ? 4.944 32.777 10.796 1.00 32.97 71 SER A C 1
ATOM 530 O O . SER A 1 71 ? 5.900 32.605 10.045 1.00 32.97 71 SER A O 1
ATOM 532 N N . THR A 1 72 ? 4.487 31.806 11.584 1.00 37.12 72 THR A N 1
ATOM 533 C CA . THR A 1 72 ? 4.612 30.405 11.198 1.00 37.12 72 THR A CA 1
ATOM 534 C C . THR A 1 72 ? 3.742 30.268 9.965 1.00 37.12 72 THR A C 1
ATOM 536 O O . THR A 1 72 ? 2.532 30.485 10.033 1.00 37.12 72 THR A O 1
ATOM 539 N N . ILE A 1 73 ? 4.363 29.987 8.822 1.00 38.50 73 ILE A N 1
ATOM 540 C CA . ILE A 1 73 ? 3.653 29.593 7.611 1.00 38.50 73 ILE A CA 1
ATOM 541 C C . ILE A 1 73 ? 2.900 28.320 7.993 1.00 38.50 73 ILE A C 1
ATOM 543 O O . ILE A 1 73 ? 3.462 27.230 8.002 1.00 38.50 73 ILE A O 1
ATOM 547 N N . ALA A 1 74 ? 1.650 28.478 8.424 1.00 39.94 74 ALA A N 1
ATOM 548 C CA . ALA A 1 74 ? 0.736 27.382 8.639 1.00 39.94 74 ALA A CA 1
ATOM 549 C C . ALA A 1 74 ? 0.454 26.829 7.248 1.00 39.94 74 ALA A C 1
ATOM 551 O O . ALA A 1 74 ? -0.396 27.337 6.513 1.00 39.94 74 ALA A O 1
ATOM 552 N N . THR A 1 75 ? 1.253 25.844 6.849 1.00 46.50 75 THR A N 1
ATOM 553 C CA . THR A 1 75 ? 0.974 25.006 5.695 1.00 46.50 75 THR A CA 1
ATOM 554 C C . THR A 1 75 ? -0.473 24.565 5.850 1.00 46.50 75 THR A C 1
ATOM 556 O O . THR A 1 75 ? -0.810 23.931 6.849 1.00 46.50 75 THR A O 1
ATOM 559 N N . LYS A 1 76 ? -1.353 24.990 4.934 1.00 49.16 76 LYS A N 1
ATOM 560 C CA . LYS A 1 76 ? -2.757 24.565 4.928 1.00 49.16 76 LYS A CA 1
ATOM 561 C C . LYS A 1 76 ? -2.760 23.040 4.991 1.00 49.16 76 LYS A C 1
ATOM 563 O O . LYS A 1 76 ? -2.371 22.400 4.015 1.00 49.16 76 LYS A O 1
ATOM 568 N N . SER A 1 77 ? -3.139 22.499 6.147 1.00 63.81 77 SER A N 1
ATOM 569 C CA . SER A 1 77 ? -3.208 21.060 6.363 1.00 63.81 77 SER A CA 1
ATOM 570 C C . SER A 1 77 ? -4.166 20.476 5.335 1.00 63.81 77 SER A C 1
ATOM 572 O O . SER A 1 77 ? -5.294 20.955 5.187 1.00 63.81 77 SER A O 1
ATOM 574 N N . THR A 1 78 ? -3.686 19.512 4.558 1.00 83.06 78 THR A N 1
ATOM 575 C CA . THR A 1 78 ? -4.507 18.855 3.544 1.00 83.06 78 THR A CA 1
ATOM 576 C C . THR A 1 78 ? -5.431 17.833 4.208 1.00 83.06 78 THR A C 1
ATOM 578 O O . THR A 1 78 ? -5.168 17.383 5.324 1.00 83.06 78 THR A O 1
ATOM 581 N N . ASN A 1 79 ? -6.501 17.415 3.521 1.00 89.06 79 ASN A N 1
ATOM 582 C CA . ASN A 1 79 ? -7.348 16.310 3.999 1.00 89.06 79 ASN A CA 1
ATOM 583 C C . ASN A 1 79 ? -6.519 15.047 4.296 1.00 89.06 79 ASN A C 1
ATOM 585 O O . ASN A 1 79 ? -6.819 14.328 5.242 1.00 89.06 79 ASN A O 1
ATOM 589 N N . PHE A 1 80 ? -5.439 14.829 3.541 1.00 92.56 80 PHE A N 1
ATOM 590 C CA . PHE A 1 80 ? -4.497 13.736 3.755 1.00 92.56 80 PHE A CA 1
ATOM 591 C C . PHE A 1 80 ? -3.691 13.885 5.053 1.00 92.56 80 PHE A C 1
ATOM 593 O O . PHE A 1 80 ? -3.675 12.964 5.862 1.00 92.56 80 PHE A O 1
ATOM 600 N N . ASP A 1 81 ? -3.073 15.044 5.302 1.00 93.62 81 ASP A N 1
ATOM 601 C CA . ASP A 1 81 ? -2.291 15.265 6.530 1.00 93.62 81 ASP A CA 1
ATOM 602 C C . ASP A 1 81 ? -3.163 15.187 7.792 1.00 93.62 81 ASP A C 1
ATOM 604 O O . ASP A 1 81 ? -2.754 14.606 8.800 1.00 93.62 81 ASP A O 1
ATOM 608 N N . ASN A 1 82 ? -4.389 15.721 7.718 1.00 93.69 82 ASN A N 1
ATOM 609 C CA . ASN A 1 82 ? -5.377 15.595 8.790 1.00 93.69 82 ASN A CA 1
ATOM 610 C C . ASN A 1 82 ? -5.772 14.132 9.024 1.00 93.69 82 ASN A C 1
ATOM 612 O O . ASN A 1 82 ? -5.900 13.715 10.172 1.00 93.69 82 ASN A O 1
ATOM 616 N N . PHE A 1 83 ? -5.947 13.351 7.954 1.00 94.81 83 PHE A N 1
ATOM 617 C CA . PHE A 1 83 ? -6.274 11.932 8.058 1.00 94.81 83 PHE A CA 1
ATOM 618 C C . PHE A 1 83 ? -5.139 11.131 8.702 1.00 94.81 83 PHE A C 1
ATOM 620 O O . PHE A 1 83 ? -5.396 10.397 9.653 1.00 94.81 83 PHE A O 1
ATOM 627 N N . LEU A 1 84 ? -3.889 11.328 8.266 1.00 94.88 84 LEU A N 1
ATOM 628 C CA . LEU A 1 84 ? -2.726 10.645 8.850 1.00 94.88 84 LEU A CA 1
ATOM 629 C C . LEU A 1 84 ? -2.484 11.011 10.320 1.00 94.88 84 LEU A C 1
ATOM 631 O O . LEU A 1 84 ? -1.973 10.198 11.079 1.00 94.88 84 LEU A O 1
ATOM 635 N N . SER A 1 85 ? -2.880 12.218 10.731 1.00 94.12 85 SER A N 1
ATOM 636 C CA . SER A 1 85 ? -2.764 12.683 12.122 1.00 94.12 85 SER A CA 1
ATOM 637 C C . SER A 1 85 ? -3.975 12.316 12.992 1.00 94.12 85 SER A C 1
ATOM 639 O O . SER A 1 85 ? -4.037 12.702 14.160 1.00 94.12 85 SER A O 1
ATOM 641 N N . SER A 1 86 ? -4.976 11.642 12.422 1.00 95.25 86 SER A N 1
ATOM 642 C CA . SER A 1 86 ? -6.215 11.301 13.118 1.00 95.25 86 SER A CA 1
ATOM 643 C C . SER A 1 86 ? -6.061 10.073 14.018 1.00 95.25 86 SER A C 1
ATOM 645 O O . SER A 1 86 ? -5.062 9.352 13.987 1.00 95.25 86 SER A O 1
ATOM 647 N N . ASP A 1 87 ? -7.110 9.783 14.786 1.00 94.81 87 ASP A N 1
ATOM 648 C CA . ASP A 1 87 ? -7.166 8.604 15.650 1.00 94.81 87 ASP A CA 1
ATOM 649 C C . ASP A 1 87 ? -7.014 7.280 14.891 1.00 94.81 87 ASP A C 1
ATOM 651 O O . ASP A 1 87 ? -6.633 6.286 15.513 1.00 94.81 87 ASP A O 1
ATOM 655 N N . ALA A 1 88 ? -7.250 7.272 13.572 1.00 93.69 88 ALA A N 1
ATOM 656 C CA . ALA A 1 88 ? -7.065 6.116 12.699 1.00 93.69 88 ALA A CA 1
ATOM 657 C C . ALA A 1 88 ? -5.659 5.505 12.813 1.00 93.69 88 ALA A C 1
ATOM 659 O O . ALA A 1 88 ? -5.518 4.293 12.736 1.00 93.69 88 ALA A O 1
ATOM 660 N N . PHE A 1 89 ? -4.628 6.315 13.062 1.00 95.00 89 PHE A N 1
ATOM 661 C CA . PHE A 1 89 ? -3.231 5.870 13.070 1.00 95.00 89 PHE A CA 1
ATOM 662 C C . PHE A 1 89 ? -2.619 5.824 14.475 1.00 95.00 89 PHE A C 1
ATOM 664 O O . PHE A 1 89 ? -1.411 5.932 14.639 1.00 95.00 89 PHE A O 1
ATOM 671 N N . LYS A 1 90 ? -3.442 5.672 15.521 1.00 94.44 90 LYS A N 1
ATOM 672 C CA . LYS A 1 90 ? -2.944 5.527 16.904 1.00 94.44 90 LYS A CA 1
ATOM 673 C C . LYS A 1 90 ? -2.586 4.091 17.284 1.00 94.44 90 LYS A C 1
ATOM 675 O O . LYS A 1 90 ? -1.788 3.888 18.191 1.00 94.44 90 LYS A O 1
ATOM 680 N N . ASN A 1 91 ? -3.243 3.107 16.674 1.00 94.75 91 ASN A N 1
ATOM 681 C CA . ASN A 1 91 ? -3.024 1.679 16.912 1.00 94.75 91 ASN A CA 1
ATOM 682 C C . ASN A 1 91 ? -3.669 0.846 15.792 1.00 94.75 91 ASN A C 1
ATOM 684 O O . ASN A 1 91 ? -4.499 1.345 15.030 1.00 94.75 91 ASN A O 1
ATOM 688 N N . THR A 1 92 ? -3.340 -0.445 15.750 1.00 94.75 92 THR A N 1
ATOM 689 C CA . THR A 1 92 ? -3.836 -1.415 14.763 1.00 94.75 92 THR A CA 1
ATOM 690 C C . THR A 1 92 ? -5.360 -1.507 14.680 1.00 94.75 92 THR A C 1
ATOM 692 O O . THR A 1 92 ? -5.912 -1.610 13.586 1.00 94.75 92 THR A O 1
ATOM 695 N N . ASN A 1 93 ? -6.073 -1.455 15.810 1.00 93.69 93 ASN A N 1
ATOM 696 C CA . ASN A 1 93 ? -7.535 -1.569 15.808 1.00 93.69 93 ASN A CA 1
ATOM 697 C C . ASN A 1 93 ? -8.189 -0.346 15.168 1.00 93.69 93 ASN A C 1
ATOM 699 O O . ASN A 1 93 ? -9.099 -0.488 14.353 1.00 93.69 93 ASN A O 1
ATOM 703 N N . ASN A 1 94 ? -7.705 0.849 15.499 1.00 95.31 94 ASN A N 1
ATOM 704 C CA . ASN A 1 94 ? -8.185 2.076 14.880 1.00 95.31 94 ASN A CA 1
ATOM 705 C C . ASN A 1 94 ? -7.859 2.109 13.383 1.00 95.31 94 ASN A C 1
ATOM 707 O O . ASN A 1 94 ? -8.713 2.517 12.598 1.00 95.31 94 ASN A O 1
ATOM 711 N N . LEU A 1 95 ? -6.675 1.622 12.991 1.00 95.50 95 LEU A N 1
ATOM 712 C CA . LEU A 1 95 ? -6.282 1.525 11.586 1.00 95.50 95 LEU A CA 1
ATOM 713 C C . LEU A 1 95 ? -7.240 0.602 10.835 1.00 95.50 95 LEU A C 1
ATOM 715 O O . LEU A 1 95 ? -7.791 0.987 9.808 1.00 95.50 95 LEU A O 1
ATOM 719 N N . ASN A 1 96 ? -7.504 -0.587 11.377 1.00 93.38 96 ASN A N 1
ATOM 720 C CA . ASN A 1 96 ? -8.467 -1.514 10.796 1.00 93.38 96 ASN A CA 1
ATOM 721 C C . ASN A 1 96 ? -9.840 -0.857 10.646 1.00 93.38 96 ASN A C 1
ATOM 723 O O . ASN A 1 96 ? -10.378 -0.863 9.548 1.00 93.38 96 ASN A O 1
ATOM 727 N N . ASN A 1 97 ? -10.363 -0.230 11.701 1.00 92.75 97 ASN A N 1
ATOM 728 C CA . ASN A 1 97 ? -11.692 0.387 11.692 1.00 92.75 97 ASN A CA 1
ATOM 729 C C . ASN A 1 97 ? -11.803 1.591 10.744 1.00 92.75 97 ASN A C 1
ATOM 731 O O . ASN A 1 97 ? -12.895 1.910 10.278 1.00 92.75 97 ASN A O 1
ATOM 735 N N . ALA A 1 98 ? -10.689 2.264 10.445 1.00 93.69 98 ALA A N 1
ATOM 736 C CA . ALA A 1 98 ? -10.672 3.372 9.498 1.00 93.69 98 ALA A CA 1
ATOM 737 C C . ALA A 1 98 ? -10.837 2.906 8.044 1.00 93.69 98 ALA A C 1
ATOM 739 O O . ALA A 1 98 ? -11.356 3.662 7.225 1.00 93.69 98 ALA A O 1
ATOM 740 N N . PHE A 1 99 ? -10.413 1.687 7.703 1.00 93.06 99 PHE A N 1
ATOM 741 C CA . PHE A 1 99 ? -10.480 1.159 6.332 1.00 93.06 99 PHE A CA 1
ATOM 742 C C . PHE A 1 99 ? -11.512 0.047 6.156 1.00 93.06 99 PHE A C 1
ATOM 744 O O . PHE A 1 99 ? -12.063 -0.097 5.067 1.00 93.06 99 PHE A O 1
ATOM 751 N N . VAL A 1 100 ? -11.780 -0.712 7.215 1.00 90.25 100 VAL A N 1
ATOM 752 C CA . VAL A 1 100 ? -12.724 -1.824 7.277 1.00 90.25 100 VAL A CA 1
ATOM 753 C C . VAL A 1 100 ? -13.734 -1.534 8.384 1.00 90.25 100 VAL A C 1
ATOM 755 O O . VAL A 1 100 ? -13.428 -1.616 9.569 1.00 90.25 100 VAL A O 1
ATOM 758 N N . LEU A 1 101 ? -14.946 -1.173 7.981 1.00 85.62 101 LEU A N 1
ATOM 759 C CA . LEU A 1 101 ? -16.056 -0.824 8.861 1.00 85.62 101 LEU A CA 1
ATOM 760 C C . LEU A 1 101 ? -16.612 -2.071 9.576 1.00 85.62 101 LEU A C 1
ATOM 762 O O . LEU A 1 101 ? -16.303 -3.205 9.207 1.00 85.62 101 LEU A O 1
ATOM 766 N N . SER A 1 102 ? -17.472 -1.866 10.581 1.00 78.50 102 SER A N 1
ATOM 767 C CA . SER A 1 102 ? -17.997 -2.917 11.476 1.00 78.50 102 SER A CA 1
ATOM 768 C C . SER A 1 102 ? -18.642 -4.114 10.768 1.00 78.50 102 SER A C 1
ATOM 770 O O . SER A 1 102 ? -18.603 -5.223 11.293 1.00 78.50 102 SER A O 1
ATOM 772 N N . ASP A 1 103 ? -19.171 -3.912 9.561 1.00 76.75 103 ASP A N 1
ATOM 773 C CA . ASP A 1 103 ? -19.827 -4.954 8.761 1.00 76.75 103 ASP A CA 1
ATOM 774 C C . ASP A 1 103 ? -18.884 -5.577 7.707 1.00 76.75 103 ASP A C 1
ATOM 776 O O . ASP A 1 103 ? -19.338 -6.099 6.689 1.00 76.75 103 ASP A O 1
ATOM 780 N N . ASN A 1 104 ? -17.565 -5.483 7.925 1.00 77.88 104 ASN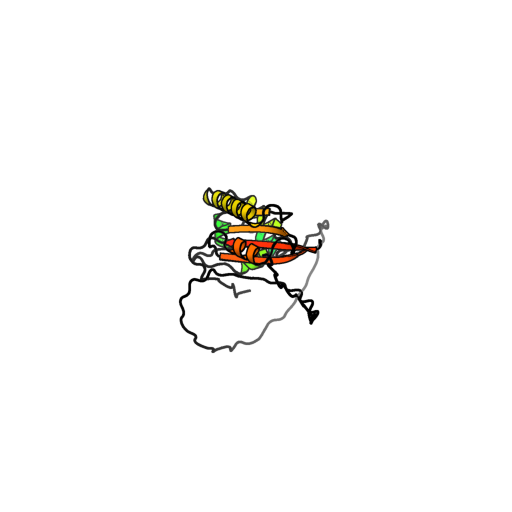 A N 1
ATOM 781 C CA . ASN A 1 104 ? -16.491 -5.832 6.982 1.00 77.88 104 ASN A CA 1
ATOM 782 C C . ASN A 1 104 ? -16.515 -5.042 5.662 1.00 77.88 104 ASN A C 1
ATOM 784 O O . ASN A 1 104 ? -15.910 -5.454 4.674 1.00 77.88 104 ASN A O 1
ATOM 788 N N . GLN A 1 105 ? -17.186 -3.889 5.649 1.00 84.75 105 GLN A N 1
ATOM 789 C CA . GLN A 1 105 ? -17.276 -3.049 4.460 1.00 84.75 105 GLN A CA 1
ATOM 790 C C . GLN A 1 105 ? -16.049 -2.150 4.319 1.00 84.75 105 GLN A C 1
ATOM 792 O O . GLN A 1 105 ? -15.536 -1.641 5.313 1.00 84.75 105 GLN A O 1
ATOM 797 N N . LEU A 1 106 ? -15.598 -1.908 3.091 1.00 88.44 106 LEU A N 1
ATOM 798 C CA . LEU A 1 106 ? -14.445 -1.041 2.840 1.00 88.44 106 LEU A CA 1
ATOM 799 C C . LEU A 1 106 ? -14.847 0.438 2.793 1.00 88.44 106 LEU A C 1
ATOM 801 O O . LEU A 1 106 ? -15.819 0.794 2.127 1.00 88.44 106 LEU A O 1
ATOM 805 N N . SER A 1 107 ? -14.071 1.298 3.459 1.00 91.06 107 SER A N 1
ATOM 806 C CA . SER A 1 107 ? -14.249 2.758 3.439 1.00 91.06 107 SER A CA 1
ATOM 807 C C . SER A 1 107 ? -13.616 3.370 2.187 1.00 91.06 107 SER A C 1
ATOM 809 O O . SER A 1 107 ? -12.395 3.566 2.141 1.00 91.06 107 SER A O 1
ATOM 811 N N . SER A 1 108 ? -14.430 3.716 1.180 1.00 89.75 108 SER A N 1
ATOM 812 C CA . SER A 1 108 ? -13.926 4.361 -0.044 1.00 89.75 108 SER A CA 1
ATOM 813 C C . SER A 1 108 ? -13.191 5.664 0.271 1.00 89.75 108 SER A C 1
ATOM 815 O O . SER A 1 108 ? -12.103 5.898 -0.242 1.00 89.75 108 SER A O 1
ATOM 817 N N . LYS A 1 109 ? -13.723 6.459 1.203 1.00 91.81 109 LYS A N 1
ATOM 818 C CA . LYS A 1 109 ? -13.158 7.738 1.641 1.00 91.81 109 LYS A CA 1
ATOM 819 C C . LYS A 1 109 ? -11.738 7.598 2.176 1.00 91.81 109 LYS A C 1
ATOM 821 O O . LYS A 1 109 ? -10.871 8.398 1.825 1.00 91.81 109 LYS A O 1
ATOM 826 N N . SER A 1 110 ? -11.482 6.592 3.009 1.00 93.94 110 SER A N 1
ATOM 827 C CA . SER A 1 110 ? -10.144 6.348 3.563 1.00 93.94 110 SER A CA 1
ATOM 828 C C . SER A 1 110 ? -9.168 5.931 2.465 1.00 93.94 110 SER A C 1
ATOM 830 O O . SER A 1 110 ? -8.062 6.463 2.384 1.00 93.94 110 SER A O 1
ATOM 832 N N . ILE A 1 111 ? -9.604 5.037 1.573 1.00 93.75 111 ILE A N 1
ATOM 833 C CA . ILE A 1 111 ? -8.815 4.581 0.424 1.00 93.75 111 ILE A CA 1
ATOM 834 C C . ILE A 1 111 ? -8.478 5.768 -0.492 1.00 93.75 111 ILE A C 1
ATOM 836 O O . ILE A 1 111 ? -7.308 6.039 -0.762 1.00 93.75 111 ILE A O 1
ATOM 840 N N . GLU A 1 112 ? -9.481 6.532 -0.915 1.00 93.62 112 GLU A N 1
ATOM 841 C CA . GLU A 1 112 ? -9.321 7.707 -1.772 1.00 93.62 112 GLU A CA 1
ATOM 842 C C . GLU A 1 112 ? -8.429 8.768 -1.142 1.00 93.62 112 GLU A C 1
ATOM 844 O O . GLU A 1 112 ? -7.577 9.332 -1.831 1.00 93.62 112 GLU A O 1
ATOM 849 N N . THR A 1 113 ? -8.586 9.026 0.159 1.00 94.31 113 THR A N 1
ATOM 850 C CA . THR A 1 113 ? -7.760 10.000 0.881 1.00 94.31 113 THR A CA 1
ATOM 851 C C . THR A 1 113 ? -6.288 9.608 0.813 1.00 94.31 113 THR A C 1
ATOM 853 O O . THR A 1 113 ? -5.449 10.459 0.516 1.00 94.31 113 THR A O 1
ATOM 856 N N . VAL A 1 114 ? -5.967 8.324 1.005 1.00 94.62 114 VAL A N 1
ATOM 857 C CA . VAL A 1 114 ? -4.590 7.824 0.899 1.00 94.62 114 VAL A CA 1
ATOM 858 C C . VAL A 1 114 ? -4.053 7.935 -0.530 1.00 94.62 114 VAL A C 1
ATOM 860 O O . VAL A 1 114 ? -2.951 8.445 -0.732 1.00 94.62 114 VAL A O 1
ATOM 863 N N . PHE A 1 115 ? -4.818 7.514 -1.543 1.00 94.25 115 PHE A N 1
ATOM 864 C CA . PHE A 1 115 ? -4.363 7.555 -2.942 1.00 94.25 115 PHE A CA 1
ATOM 865 C C . PHE A 1 115 ? -4.289 8.969 -3.536 1.00 94.25 115 PHE A C 1
ATOM 867 O O . PHE A 1 115 ? -3.515 9.202 -4.472 1.00 94.25 115 PHE A O 1
ATOM 874 N N . SER A 1 116 ? -5.072 9.903 -2.997 1.00 91.38 116 SER A N 1
ATOM 875 C CA . SER A 1 116 ? -5.068 11.323 -3.372 1.00 91.38 116 SER A CA 1
ATOM 876 C C . SER A 1 116 ? -4.029 12.137 -2.596 1.00 91.38 116 SER A C 1
ATOM 878 O O . SER A 1 116 ? -3.775 13.295 -2.935 1.00 91.38 116 SER A O 1
ATOM 880 N N . GLY A 1 117 ? -3.416 11.546 -1.567 1.00 88.44 117 GLY A N 1
ATOM 881 C CA . GLY A 1 117 ? -2.319 12.145 -0.822 1.00 88.44 117 GLY A CA 1
ATOM 882 C C . GLY A 1 117 ? -1.137 12.481 -1.729 1.00 88.44 117 GLY A C 1
ATOM 883 O O . GLY A 1 117 ? -0.751 11.699 -2.603 1.00 88.44 117 GLY A O 1
ATOM 884 N N . LYS A 1 118 ? -0.532 13.655 -1.503 1.00 84.88 118 LYS A N 1
ATOM 885 C CA . LYS A 1 118 ? 0.668 14.082 -2.241 1.00 84.88 118 LYS A CA 1
ATOM 886 C C . LYS A 1 118 ? 1.833 13.116 -2.036 1.00 84.88 118 LYS A C 1
ATOM 888 O O . LYS A 1 118 ? 2.595 12.885 -2.968 1.00 84.88 118 LYS A O 1
ATOM 893 N N . ASP A 1 119 ? 1.929 12.535 -0.844 1.00 91.19 119 ASP A N 1
ATOM 894 C CA . ASP A 1 119 ? 2.982 11.597 -0.487 1.00 91.19 119 ASP A CA 1
ATOM 895 C C . ASP A 1 119 ? 2.407 10.310 0.107 1.00 91.19 119 ASP A C 1
ATOM 897 O O . ASP A 1 119 ? 2.171 10.197 1.305 1.00 91.19 119 ASP A O 1
ATOM 901 N N . PHE A 1 120 ? 2.194 9.319 -0.757 1.00 94.94 120 PHE A N 1
ATOM 902 C CA . PHE A 1 120 ? 1.768 7.979 -0.345 1.00 94.94 120 PHE A CA 1
ATOM 903 C C . PHE A 1 120 ? 2.804 7.293 0.566 1.00 94.94 120 PHE A C 1
ATOM 905 O O . PHE A 1 120 ? 2.426 6.466 1.388 1.00 94.94 120 PHE A O 1
ATOM 912 N N . GLY A 1 121 ? 4.092 7.650 0.455 1.00 95.88 121 GLY A N 1
ATOM 913 C CA . GLY A 1 121 ? 5.154 7.107 1.307 1.00 95.88 121 GLY A CA 1
ATOM 914 C C . GLY A 1 121 ? 4.939 7.460 2.776 1.00 95.88 121 GLY A C 1
ATOM 915 O O . GLY A 1 121 ? 5.030 6.586 3.629 1.00 95.88 121 GLY A O 1
ATOM 916 N N . LYS A 1 122 ? 4.489 8.686 3.058 1.00 95.69 122 LYS A N 1
ATOM 917 C CA . LYS A 1 122 ? 4.142 9.128 4.416 1.00 95.69 122 LYS A CA 1
ATOM 918 C C . LYS A 1 122 ? 3.050 8.272 5.073 1.00 95.69 122 LYS A C 1
ATOM 920 O O . LYS A 1 122 ? 3.076 8.060 6.278 1.00 95.69 122 LYS A O 1
ATOM 925 N N . ALA A 1 123 ? 2.090 7.755 4.300 1.00 96.25 123 ALA A N 1
ATOM 926 C CA . ALA A 1 123 ? 1.088 6.831 4.839 1.00 96.25 123 ALA A CA 1
ATOM 927 C C . ALA A 1 123 ? 1.711 5.482 5.240 1.00 96.25 123 ALA A C 1
ATOM 929 O O . ALA A 1 123 ? 1.317 4.903 6.249 1.00 96.25 123 ALA A O 1
ATOM 930 N N . ILE A 1 124 ? 2.692 4.999 4.469 1.00 97.69 124 ILE A N 1
ATOM 931 C CA . ILE A 1 124 ? 3.442 3.773 4.777 1.00 97.69 124 ILE A CA 1
ATOM 932 C C . ILE A 1 124 ? 4.285 3.970 6.039 1.00 97.69 124 ILE A C 1
ATOM 934 O O . ILE A 1 124 ? 4.238 3.123 6.922 1.00 97.69 124 ILE A O 1
ATOM 938 N N . GLU A 1 125 ? 4.991 5.097 6.148 1.00 96.62 125 GLU A N 1
ATOM 939 C CA . GLU A 1 125 ? 5.814 5.444 7.315 1.00 96.62 125 GLU A CA 1
ATOM 940 C C . GLU A 1 125 ? 4.988 5.441 8.606 1.00 96.62 125 GLU A C 1
ATOM 942 O O . GLU A 1 125 ? 5.337 4.760 9.566 1.00 96.62 125 GLU A O 1
ATOM 947 N N . VAL A 1 126 ? 3.832 6.112 8.604 1.00 96.12 126 VAL A N 1
ATOM 948 C CA . VAL A 1 126 ? 2.944 6.150 9.777 1.00 96.12 126 VAL A CA 1
ATOM 949 C C . VAL A 1 126 ? 2.432 4.751 10.148 1.00 96.12 126 VAL A C 1
ATOM 951 O O . VAL A 1 126 ? 2.325 4.424 11.326 1.00 96.12 126 VAL A O 1
ATOM 954 N N . ILE A 1 127 ? 2.133 3.894 9.165 1.00 96.12 127 ILE A N 1
ATOM 955 C CA . ILE A 1 127 ? 1.718 2.502 9.418 1.00 96.12 127 ILE A CA 1
ATOM 956 C C . ILE A 1 127 ? 2.877 1.660 9.964 1.00 96.12 127 ILE A C 1
ATOM 958 O O . ILE A 1 127 ? 2.656 0.794 10.811 1.00 96.12 127 ILE A O 1
ATOM 962 N N . GLN A 1 128 ? 4.101 1.913 9.507 1.00 95.94 128 GLN A N 1
ATOM 963 C CA . GLN A 1 128 ? 5.302 1.212 9.949 1.00 95.94 128 GLN A CA 1
ATOM 964 C C . GLN A 1 128 ? 5.643 1.504 11.417 1.00 95.94 128 GLN A C 1
ATOM 966 O O . GLN A 1 128 ? 6.182 0.628 12.094 1.00 95.94 128 GLN A O 1
ATOM 971 N N . GLU A 1 129 ? 5.326 2.705 11.905 1.00 95.94 129 GLU A N 1
ATOM 972 C CA . GLU A 1 129 ? 5.540 3.123 13.298 1.00 95.94 129 GLU A CA 1
ATOM 973 C C . GLU A 1 129 ? 4.565 2.474 14.294 1.00 95.94 129 GLU A C 1
ATOM 975 O O . GLU A 1 129 ? 4.809 2.491 15.503 1.00 95.94 129 GLU A O 1
ATOM 980 N N . LEU A 1 130 ? 3.469 1.884 13.811 1.00 96.38 130 LEU A N 1
ATOM 981 C CA . LEU A 1 130 ? 2.521 1.172 14.659 1.00 96.38 130 LEU A CA 1
ATOM 982 C C . LEU A 1 130 ? 3.114 -0.140 15.176 1.00 96.38 130 LEU A C 1
ATOM 984 O O . LEU A 1 130 ? 3.787 -0.877 14.453 1.00 96.38 130 LEU A O 1
ATOM 988 N N . GLU A 1 131 ? 2.776 -0.486 16.418 1.00 94.81 131 GLU A N 1
ATOM 989 C CA . GLU A 1 131 ? 3.083 -1.805 16.964 1.00 94.81 131 GLU A CA 1
ATOM 990 C C . GLU A 1 131 ? 2.460 -2.893 16.073 1.00 94.81 131 GLU A C 1
ATOM 992 O O . GLU A 1 131 ? 1.273 -2.845 15.738 1.00 94.81 131 GLU A O 1
ATOM 997 N N . LYS A 1 132 ? 3.284 -3.850 15.640 1.00 93.44 132 LYS A N 1
ATOM 998 C CA . LYS A 1 132 ? 2.875 -4.948 14.760 1.00 93.44 132 LYS A CA 1
ATOM 999 C C . LYS A 1 132 ? 2.603 -6.197 15.579 1.00 93.44 132 LYS A C 1
ATOM 1001 O O . LYS A 1 132 ? 3.455 -6.641 16.351 1.00 93.44 132 LYS A O 1
ATOM 1006 N N . ASP A 1 133 ? 1.447 -6.801 15.340 1.00 91.19 133 ASP A N 1
ATOM 1007 C CA . ASP A 1 133 ? 1.169 -8.159 15.793 1.00 91.19 133 ASP A CA 1
ATOM 1008 C C . ASP A 1 133 ? 1.875 -9.204 14.905 1.00 91.19 133 ASP A C 1
ATOM 1010 O O . ASP A 1 133 ? 2.488 -8.896 13.877 1.00 91.19 133 ASP A O 1
ATOM 1014 N N . SER A 1 134 ? 1.817 -10.472 15.315 1.00 93.00 134 SER A N 1
ATOM 1015 C CA . SER A 1 134 ? 2.467 -11.561 14.581 1.00 93.00 134 SER A CA 1
ATOM 1016 C C . SER A 1 134 ? 1.892 -11.778 13.178 1.00 93.00 134 SER A C 1
ATOM 1018 O O . SER A 1 134 ? 2.643 -12.148 12.281 1.00 93.00 134 SER A O 1
ATOM 1020 N N . ASP A 1 135 ? 0.586 -11.557 12.977 1.00 91.94 135 ASP A N 1
ATOM 1021 C CA . ASP A 1 135 ? -0.059 -11.687 11.657 1.00 91.94 135 ASP A CA 1
ATOM 1022 C C . ASP A 1 135 ? 0.452 -10.596 10.707 1.00 91.94 135 ASP A C 1
ATOM 1024 O O . ASP A 1 135 ? 0.792 -10.874 9.561 1.00 91.94 135 ASP A O 1
ATOM 1028 N N . SER A 1 136 ? 0.604 -9.366 11.201 1.00 94.62 136 SER A N 1
ATOM 1029 C CA . SER A 1 136 ? 1.169 -8.236 10.459 1.00 94.62 136 SER A CA 1
ATOM 1030 C C . SER A 1 136 ? 2.597 -8.526 10.006 1.00 94.62 136 SER A C 1
ATOM 1032 O O . SER A 1 136 ? 2.914 -8.318 8.837 1.00 94.62 136 SER A O 1
ATOM 1034 N N . TRP A 1 137 ? 3.435 -9.068 10.898 1.00 95.75 137 TRP A N 1
ATOM 1035 C CA . TRP A 1 137 ? 4.800 -9.479 10.554 1.00 95.75 137 TRP A CA 1
ATOM 1036 C C . TRP A 1 137 ? 4.833 -10.572 9.487 1.00 95.75 137 TRP A C 1
ATOM 1038 O O . TRP A 1 137 ? 5.583 -10.457 8.522 1.00 95.75 137 TRP A O 1
ATOM 1048 N N . GLN A 1 138 ? 4.007 -11.610 9.628 1.00 95.56 138 GLN A N 1
ATOM 1049 C CA . GLN A 1 138 ? 3.935 -12.698 8.648 1.00 95.56 138 GLN A CA 1
ATOM 1050 C C . GLN A 1 138 ? 3.463 -12.206 7.278 1.00 95.56 138 GLN A C 1
ATOM 1052 O O . GLN A 1 138 ? 4.003 -12.612 6.252 1.00 95.56 138 GLN A O 1
ATOM 1057 N N . ARG A 1 139 ? 2.471 -11.311 7.248 1.00 94.88 139 ARG A N 1
ATOM 1058 C CA . ARG A 1 139 ? 1.983 -10.708 6.004 1.00 94.88 139 ARG A CA 1
ATOM 1059 C C . ARG A 1 139 ? 3.035 -9.816 5.352 1.00 94.88 139 ARG A C 1
ATOM 1061 O O . ARG A 1 139 ? 3.184 -9.874 4.137 1.00 94.88 139 ARG A O 1
ATOM 1068 N N . GLU A 1 140 ? 3.761 -9.019 6.132 1.00 96.62 140 GLU A N 1
ATOM 1069 C CA . GLU A 1 140 ? 4.843 -8.174 5.613 1.00 96.62 140 GLU A CA 1
ATOM 1070 C C . GLU A 1 140 ? 5.973 -9.014 5.012 1.00 96.62 140 GLU A C 1
ATOM 1072 O O . GLU A 1 140 ? 6.465 -8.703 3.928 1.00 96.62 140 GLU A O 1
ATOM 1077 N N . ASP A 1 141 ? 6.329 -10.120 5.665 1.00 96.69 141 ASP A N 1
ATOM 1078 C CA . ASP A 1 141 ? 7.341 -11.043 5.160 1.00 96.69 141 ASP A CA 1
ATOM 1079 C C . ASP A 1 141 ? 6.896 -11.742 3.866 1.00 96.69 141 ASP A C 1
ATOM 1081 O O . ASP A 1 141 ? 7.626 -11.736 2.876 1.00 96.69 141 ASP A O 1
ATOM 1085 N N . ALA A 1 142 ? 5.659 -12.245 3.819 1.00 95.75 142 ALA A N 1
ATOM 1086 C CA . ALA A 1 142 ? 5.094 -12.855 2.615 1.00 95.75 142 ALA A CA 1
ATOM 1087 C C . ALA A 1 142 ? 5.023 -11.868 1.436 1.00 95.75 142 ALA A C 1
ATOM 1089 O O . ALA A 1 142 ? 5.273 -12.234 0.285 1.00 95.75 142 ALA A O 1
ATOM 1090 N N . LEU A 1 143 ? 4.702 -10.601 1.714 1.00 95.56 143 LEU A N 1
ATOM 1091 C CA . LEU A 1 143 ? 4.694 -9.542 0.711 1.00 95.56 143 LEU A CA 1
ATOM 1092 C C . LEU A 1 143 ? 6.102 -9.301 0.162 1.00 95.56 143 LEU A C 1
ATOM 1094 O O . LEU A 1 143 ? 6.290 -9.282 -1.053 1.00 95.56 143 LEU A O 1
ATOM 1098 N N . ARG A 1 144 ? 7.100 -9.184 1.044 1.00 95.31 144 ARG A N 1
ATOM 1099 C CA . ARG A 1 144 ? 8.512 -9.046 0.667 1.00 95.31 144 ARG A CA 1
ATOM 1100 C C . ARG A 1 144 ? 8.989 -10.207 -0.202 1.00 95.31 144 ARG A C 1
ATOM 1102 O O . ARG A 1 144 ? 9.660 -9.981 -1.211 1.00 95.31 144 ARG A O 1
ATOM 1109 N N . GLU A 1 145 ? 8.657 -11.441 0.167 1.00 95.31 145 GLU A N 1
ATOM 1110 C CA . GLU A 1 145 ? 9.011 -12.630 -0.614 1.00 95.31 145 GLU A CA 1
ATOM 1111 C C . GLU A 1 145 ? 8.388 -12.590 -2.013 1.00 95.31 145 GLU A C 1
ATOM 1113 O O . GLU A 1 145 ? 9.078 -12.831 -3.008 1.00 95.31 145 GLU A O 1
ATOM 1118 N N . GLN A 1 146 ? 7.108 -12.218 -2.113 1.00 94.56 146 GLN A N 1
ATOM 1119 C CA . GLN A 1 146 ? 6.422 -12.085 -3.394 1.00 94.56 146 GLN A CA 1
ATOM 1120 C C . GLN A 1 146 ? 7.033 -10.976 -4.263 1.00 94.56 146 GLN A C 1
ATOM 1122 O O . GLN A 1 146 ? 7.269 -11.200 -5.451 1.00 94.56 146 GLN A O 1
ATOM 1127 N N . LEU A 1 147 ? 7.337 -9.809 -3.689 1.00 94.00 147 LEU A N 1
ATOM 1128 C CA . LEU A 1 147 ? 7.984 -8.706 -4.408 1.00 94.00 147 LEU A CA 1
ATOM 1129 C C . LEU A 1 147 ? 9.379 -9.110 -4.893 1.00 94.00 147 LEU A C 1
ATOM 1131 O O . LEU A 1 147 ? 9.694 -8.932 -6.067 1.00 94.00 147 LEU A O 1
ATOM 1135 N N . THR A 1 148 ? 10.169 -9.769 -4.045 1.00 93.56 148 THR A N 1
ATOM 1136 C CA . THR A 1 148 ? 11.492 -10.292 -4.420 1.00 93.56 148 THR A CA 1
ATOM 1137 C C . THR A 1 148 ? 11.389 -11.314 -5.553 1.00 93.56 148 THR A C 1
ATOM 1139 O O . THR A 1 148 ? 12.168 -11.274 -6.504 1.00 93.56 148 THR A O 1
ATOM 1142 N N . SER A 1 149 ? 10.412 -12.222 -5.485 1.00 94.12 149 SER A N 1
ATOM 1143 C CA . SER A 1 149 ? 10.211 -13.261 -6.497 1.00 94.12 149 SER A CA 1
ATOM 1144 C C . SER A 1 149 ? 9.751 -12.700 -7.845 1.00 94.12 149 SER A C 1
ATOM 1146 O O . SER A 1 149 ? 10.210 -13.173 -8.887 1.00 94.12 149 SER A O 1
ATOM 1148 N N . LEU A 1 150 ? 8.852 -11.712 -7.839 1.00 93.50 150 LEU A N 1
ATOM 1149 C CA . LEU A 1 150 ? 8.260 -11.152 -9.056 1.00 93.50 150 LEU A CA 1
ATOM 1150 C C . LEU A 1 150 ? 9.123 -10.060 -9.688 1.00 93.50 150 LEU A C 1
ATOM 1152 O O . LEU A 1 150 ? 9.203 -9.981 -10.914 1.00 93.50 150 LEU A O 1
ATOM 1156 N N . LEU A 1 151 ? 9.756 -9.220 -8.869 1.00 92.38 151 LEU A N 1
ATOM 1157 C CA . LEU A 1 151 ? 10.471 -8.035 -9.332 1.00 92.38 151 LEU A CA 1
ATOM 1158 C C . LEU A 1 151 ? 11.991 -8.215 -9.339 1.00 92.38 151 LEU A C 1
ATOM 1160 O O . LEU A 1 151 ? 12.675 -7.592 -10.153 1.00 92.38 151 LEU A O 1
ATOM 1164 N N . GLY A 1 152 ? 12.545 -9.067 -8.473 1.00 90.25 152 GLY A N 1
ATOM 1165 C CA . GLY A 1 152 ? 13.992 -9.218 -8.327 1.00 90.25 152 GLY A CA 1
ATOM 1166 C C . GLY A 1 152 ? 14.663 -7.877 -8.023 1.00 90.25 152 GLY A C 1
ATOM 1167 O O . GLY A 1 152 ? 14.397 -7.278 -6.993 1.00 90.25 152 GLY A O 1
ATOM 1168 N N . ASN A 1 153 ? 15.503 -7.392 -8.942 1.00 88.75 153 ASN A N 1
ATOM 1169 C CA . ASN A 1 153 ? 16.220 -6.113 -8.811 1.00 88.75 153 ASN A CA 1
ATOM 1170 C C . ASN A 1 153 ? 15.683 -5.017 -9.757 1.00 88.75 153 ASN A C 1
ATOM 1172 O O . ASN A 1 153 ? 16.387 -4.053 -10.041 1.00 88.75 153 ASN A O 1
ATOM 1176 N N . LYS A 1 154 ? 14.478 -5.189 -10.312 1.00 89.94 154 LYS A N 1
ATOM 1177 C CA . LYS A 1 154 ? 13.906 -4.335 -11.373 1.00 89.94 154 LYS A CA 1
ATOM 1178 C C . LYS A 1 154 ? 13.117 -3.126 -10.859 1.00 89.94 154 LYS A C 1
ATOM 1180 O O . LYS A 1 154 ? 12.311 -2.547 -11.584 1.00 89.94 154 LYS A O 1
ATOM 1185 N N . PHE A 1 155 ? 13.294 -2.782 -9.593 1.00 90.50 155 PHE A N 1
ATOM 1186 C CA . PHE A 1 155 ? 12.591 -1.684 -8.951 1.00 90.50 155 PHE A CA 1
ATOM 1187 C C . PHE A 1 155 ? 13.560 -0.848 -8.124 1.00 90.50 155 PHE A C 1
ATOM 1189 O O . PHE A 1 155 ? 14.658 -1.280 -7.771 1.00 90.50 155 PHE A O 1
ATOM 1196 N N . GLN A 1 156 ? 13.134 0.368 -7.823 1.00 88.44 156 GLN A N 1
ATOM 1197 C CA . GLN A 1 156 ? 13.868 1.344 -7.037 1.00 88.44 156 GLN A CA 1
ATOM 1198 C C . GLN A 1 156 ? 12.930 1.961 -5.997 1.00 88.44 156 GLN A C 1
ATOM 1200 O O . GLN A 1 156 ? 11.706 1.902 -6.136 1.00 88.44 156 GLN A O 1
ATOM 1205 N N . SER A 1 157 ? 13.505 2.572 -4.959 1.00 87.69 157 SER A N 1
ATOM 1206 C CA . SER A 1 157 ? 12.757 3.356 -3.962 1.00 87.69 157 SER A CA 1
ATOM 1207 C C . SER A 1 157 ? 11.579 2.606 -3.319 1.00 87.69 157 SER A C 1
ATOM 1209 O O . SER A 1 157 ? 10.528 3.198 -3.064 1.00 87.69 157 SER A O 1
ATOM 1211 N N . GLU A 1 158 ? 11.730 1.300 -3.088 1.00 93.25 158 GLU A N 1
ATOM 1212 C CA . GLU A 1 158 ? 10.680 0.494 -2.473 1.00 93.25 158 GLU A CA 1
ATOM 1213 C C . GLU A 1 158 ? 10.477 0.876 -1.010 1.00 93.25 158 GLU A C 1
ATOM 1215 O O . GLU A 1 158 ? 11.419 0.952 -0.221 1.00 93.25 158 GLU A O 1
ATOM 1220 N N . THR A 1 159 ? 9.216 1.069 -0.647 1.00 95.88 159 THR A N 1
ATOM 1221 C CA . THR A 1 159 ? 8.776 1.094 0.738 1.00 95.88 159 THR A CA 1
ATOM 1222 C C . THR A 1 159 ? 7.474 0.316 0.861 1.00 95.88 159 THR A C 1
ATOM 1224 O O . THR A 1 159 ? 6.600 0.381 -0.011 1.00 95.88 159 THR A O 1
ATOM 1227 N N . TYR A 1 160 ? 7.343 -0.450 1.935 1.00 96.62 160 TYR A N 1
ATOM 1228 C CA . TYR A 1 160 ? 6.132 -1.187 2.243 1.00 96.62 160 TYR A CA 1
ATOM 1229 C C . TYR A 1 160 ? 5.971 -1.359 3.741 1.00 96.62 160 TYR A C 1
ATOM 1231 O O . TYR A 1 160 ? 6.949 -1.423 4.484 1.00 96.62 160 TYR A O 1
ATOM 1239 N N . SER A 1 161 ? 4.723 -1.479 4.182 1.00 97.44 161 SER A N 1
ATOM 1240 C CA . SER A 1 161 ? 4.444 -1.985 5.517 1.00 97.44 161 SER A CA 1
ATOM 1241 C C . SER A 1 161 ? 3.066 -2.620 5.610 1.00 97.44 161 SER A C 1
ATOM 1243 O O . SER A 1 161 ? 2.117 -2.176 4.958 1.00 97.44 161 SER A O 1
ATOM 1245 N N . CYS A 1 162 ? 2.962 -3.647 6.449 1.00 97.19 162 CYS A N 1
ATOM 1246 C CA . CYS A 1 162 ? 1.712 -4.246 6.872 1.00 97.19 162 CYS A CA 1
ATOM 1247 C C . CYS A 1 162 ? 1.452 -3.972 8.352 1.00 97.19 162 CYS A C 1
ATOM 1249 O O . CYS A 1 162 ? 2.323 -4.161 9.202 1.00 97.19 162 CYS A O 1
ATOM 1251 N N . ASN A 1 163 ? 0.217 -3.590 8.666 1.00 96.56 163 ASN A N 1
ATOM 1252 C CA . ASN A 1 163 ? -0.275 -3.535 10.035 1.00 96.56 163 ASN A CA 1
ATOM 1253 C C . ASN A 1 163 ? -1.768 -3.884 10.057 1.00 96.56 163 ASN A C 1
ATOM 1255 O O . ASN A 1 163 ? -2.556 -3.385 9.245 1.00 96.56 163 ASN A O 1
ATOM 1259 N N . GLY A 1 164 ? -2.146 -4.790 10.957 1.00 93.56 164 GLY A N 1
ATOM 1260 C CA . GLY A 1 164 ? -3.485 -5.352 11.024 1.00 93.56 164 GLY A CA 1
ATOM 1261 C C . GLY A 1 164 ? -3.898 -5.973 9.693 1.00 93.56 164 GLY A C 1
ATOM 1262 O O . GLY A 1 164 ? -3.216 -6.832 9.130 1.00 93.56 164 GLY A O 1
ATOM 1263 N N . ARG A 1 165 ? -5.032 -5.511 9.164 1.00 92.00 165 ARG A N 1
ATOM 1264 C CA . ARG A 1 165 ? -5.613 -5.990 7.904 1.00 92.00 165 ARG A CA 1
ATOM 1265 C C . ARG A 1 165 ? -4.995 -5.338 6.671 1.00 92.00 165 ARG A C 1
ATOM 1267 O O . ARG A 1 165 ? -5.276 -5.778 5.560 1.00 92.00 165 ARG A O 1
ATOM 1274 N N . LEU A 1 166 ? -4.157 -4.318 6.827 1.00 95.12 166 LEU A N 1
ATOM 1275 C CA . LEU A 1 166 ? -3.640 -3.533 5.713 1.00 95.12 166 LEU A CA 1
ATOM 1276 C C . LEU A 1 166 ? -2.209 -3.923 5.366 1.00 95.12 166 LEU A C 1
ATOM 1278 O O . LEU A 1 166 ? -1.434 -4.299 6.240 1.00 95.12 166 LEU A O 1
ATOM 1282 N N . CYS A 1 167 ? -1.874 -3.826 4.086 1.00 97.00 167 CYS A N 1
ATOM 1283 C CA . CYS A 1 167 ? -0.507 -3.687 3.601 1.00 97.00 167 CYS A CA 1
ATOM 1284 C C . CYS A 1 167 ? -0.481 -2.588 2.547 1.00 97.00 167 CYS A C 1
ATOM 1286 O O . CYS A 1 167 ? -1.346 -2.560 1.671 1.00 97.00 167 CYS A O 1
ATOM 1288 N N . LEU A 1 168 ? 0.497 -1.696 2.615 1.00 97.31 168 LEU A N 1
ATOM 1289 C CA . LEU A 1 168 ? 0.719 -0.671 1.603 1.00 97.31 168 LEU A CA 1
ATOM 1290 C C . LEU A 1 168 ? 2.098 -0.863 0.997 1.00 97.31 168 LEU A C 1
ATOM 1292 O O . LEU A 1 168 ? 3.037 -1.188 1.719 1.00 97.31 168 LEU A O 1
ATOM 1296 N N . ILE A 1 169 ? 2.209 -0.626 -0.309 1.00 97.12 169 ILE A N 1
ATOM 1297 C CA . ILE A 1 169 ? 3.482 -0.660 -1.030 1.00 97.12 169 ILE A CA 1
ATOM 1298 C C . ILE A 1 169 ? 3.608 0.514 -1.982 1.00 97.12 169 ILE A C 1
ATOM 1300 O O . ILE A 1 169 ? 2.629 0.954 -2.592 1.00 97.12 169 ILE A O 1
ATOM 1304 N N . LYS A 1 170 ? 4.838 0.978 -2.153 1.00 96.75 170 LYS A N 1
ATOM 1305 C CA . LYS A 1 170 ? 5.230 1.930 -3.181 1.00 96.75 170 LYS A CA 1
ATOM 1306 C C . LYS A 1 170 ? 6.595 1.528 -3.713 1.00 96.75 170 LYS A C 1
ATOM 1308 O O . LYS A 1 170 ? 7.498 1.290 -2.922 1.00 96.75 170 LYS A O 1
ATOM 1313 N N . PHE A 1 171 ? 6.750 1.494 -5.027 1.00 95.88 171 PHE A N 1
ATOM 1314 C CA . PHE A 1 171 ? 8.052 1.332 -5.670 1.00 95.88 171 PHE A CA 1
ATOM 1315 C C . PHE A 1 171 ? 8.053 2.024 -7.032 1.00 95.88 171 PHE A C 1
ATOM 1317 O O . PHE A 1 171 ? 7.002 2.187 -7.657 1.00 95.88 171 PHE A O 1
ATOM 1324 N N . ASP A 1 172 ? 9.236 2.419 -7.485 1.00 95.69 172 ASP A N 1
ATOM 1325 C CA . ASP A 1 172 ? 9.459 2.991 -8.808 1.00 95.69 172 ASP A CA 1
ATOM 1326 C C . ASP A 1 172 ? 10.077 1.940 -9.738 1.00 95.69 172 ASP A C 1
ATOM 1328 O O . ASP A 1 172 ? 10.867 1.103 -9.301 1.00 95.69 172 ASP A O 1
ATOM 1332 N N . TYR A 1 173 ? 9.726 1.962 -11.022 1.00 95.00 173 TYR A N 1
ATOM 1333 C CA . TYR A 1 173 ? 10.199 0.995 -12.009 1.00 95.00 173 TYR A CA 1
ATOM 1334 C C . TYR A 1 173 ? 10.283 1.567 -13.424 1.00 95.00 173 TYR A C 1
ATOM 1336 O O . TYR A 1 173 ? 9.594 2.527 -13.776 1.00 95.00 173 TYR A O 1
ATOM 1344 N N . GLU A 1 174 ? 11.105 0.941 -14.262 1.00 93.88 174 GLU A N 1
ATOM 1345 C CA . GLU A 1 174 ? 11.122 1.202 -15.700 1.00 93.88 174 GLU A CA 1
ATOM 1346 C C . GLU A 1 174 ? 10.048 0.370 -16.406 1.00 93.88 174 GLU A C 1
ATOM 1348 O O . GLU A 1 174 ? 9.945 -0.842 -16.204 1.00 93.88 174 GLU A O 1
ATOM 1353 N N . LEU A 1 175 ? 9.263 1.001 -17.286 1.00 88.81 175 LEU A N 1
ATOM 1354 C CA . LEU A 1 175 ? 8.193 0.321 -18.030 1.00 88.81 175 LEU A CA 1
ATOM 1355 C C . LEU A 1 175 ? 8.719 -0.826 -18.922 1.00 88.81 175 LEU A C 1
ATOM 1357 O O . LEU A 1 175 ? 7.977 -1.747 -19.251 1.00 88.81 175 LEU A O 1
ATOM 1361 N N . SER A 1 176 ? 9.998 -0.786 -19.306 1.00 90.44 176 SER A N 1
ATOM 1362 C CA . SER A 1 176 ? 10.687 -1.866 -20.024 1.00 90.44 176 SER A CA 1
ATOM 1363 C C . SER A 1 176 ? 10.943 -3.111 -19.174 1.00 90.44 176 SER A C 1
ATOM 1365 O O . SER A 1 176 ? 11.053 -4.203 -19.731 1.00 90.44 176 SER A O 1
ATOM 1367 N N . ASP A 1 177 ? 11.028 -2.972 -17.850 1.00 89.81 177 ASP A N 1
ATOM 1368 C CA . ASP A 1 177 ? 11.452 -4.049 -16.954 1.00 89.81 177 ASP A CA 1
ATOM 1369 C C . ASP A 1 177 ? 10.287 -4.791 -16.295 1.00 89.81 177 ASP A C 1
ATOM 1371 O O . ASP A 1 177 ? 10.381 -6.009 -16.068 1.00 89.81 177 ASP A O 1
ATOM 1375 N N . ILE A 1 178 ? 9.205 -4.065 -15.992 1.00 91.44 178 ILE A N 1
ATOM 1376 C CA . ILE A 1 178 ? 8.004 -4.560 -15.313 1.00 91.44 178 ILE A CA 1
ATOM 1377 C C . ILE A 1 178 ? 6.777 -4.218 -16.162 1.00 91.44 178 ILE A C 1
ATOM 1379 O O . ILE A 1 178 ? 6.485 -3.057 -16.439 1.00 91.44 178 ILE A O 1
ATOM 1383 N N . ASN A 1 179 ? 6.046 -5.259 -16.556 1.00 89.12 179 ASN A N 1
ATOM 1384 C CA . ASN A 1 179 ? 4.842 -5.164 -17.375 1.00 89.12 179 ASN A CA 1
ATOM 1385 C C . ASN A 1 179 ? 3.560 -5.364 -16.547 1.00 89.12 179 ASN A C 1
ATOM 1387 O O . ASN A 1 179 ? 3.606 -5.751 -15.378 1.00 89.12 179 ASN A O 1
ATOM 1391 N N . GLU A 1 180 ? 2.407 -5.149 -17.182 1.00 88.94 180 GLU A N 1
ATOM 1392 C CA . GLU A 1 180 ? 1.087 -5.258 -16.546 1.00 88.94 180 GLU A CA 1
ATOM 1393 C C . GLU A 1 180 ? 0.836 -6.640 -15.918 1.00 88.94 180 GLU A C 1
ATOM 1395 O O . GLU A 1 180 ? 0.362 -6.714 -14.791 1.00 88.94 180 GLU A O 1
ATOM 1400 N N . ASP A 1 181 ? 1.243 -7.737 -16.566 1.00 91.00 181 ASP A N 1
ATOM 1401 C CA . ASP A 1 181 ? 1.093 -9.093 -16.010 1.00 91.00 181 ASP A CA 1
ATOM 1402 C C . ASP A 1 181 ? 1.816 -9.270 -14.668 1.00 91.00 181 ASP A C 1
ATOM 1404 O O . ASP A 1 181 ? 1.341 -9.974 -13.775 1.00 91.00 181 ASP A O 1
ATOM 1408 N N . THR A 1 182 ? 2.983 -8.643 -14.520 1.00 92.31 182 THR A N 1
ATOM 1409 C CA . THR A 1 182 ? 3.751 -8.684 -13.272 1.00 92.31 182 THR A CA 1
ATOM 1410 C C . THR A 1 182 ? 3.047 -7.877 -12.184 1.00 92.31 182 THR A C 1
ATOM 1412 O O . THR A 1 182 ? 2.927 -8.348 -11.054 1.00 92.31 182 THR A O 1
ATOM 1415 N N . LEU A 1 183 ? 2.518 -6.700 -12.529 1.00 92.56 183 LEU A N 1
A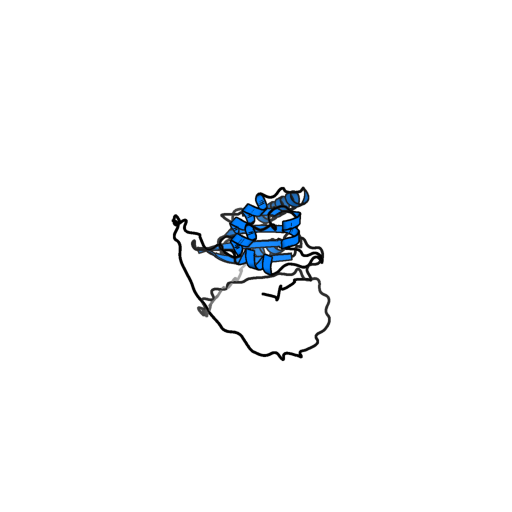TOM 1416 C CA . LEU A 1 183 ? 1.743 -5.867 -11.606 1.00 92.56 183 LEU A CA 1
ATOM 1417 C C . LEU A 1 183 ? 0.430 -6.542 -11.184 1.00 92.56 183 LEU A C 1
ATOM 1419 O O . LEU A 1 183 ? 0.076 -6.497 -10.010 1.00 92.56 183 LEU A O 1
ATOM 1423 N N . ASN A 1 184 ? -0.242 -7.239 -12.101 1.00 91.00 184 ASN A N 1
ATOM 1424 C CA . ASN A 1 184 ? -1.445 -8.019 -11.809 1.00 91.00 184 ASN A CA 1
ATOM 1425 C C . ASN A 1 184 ? -1.147 -9.134 -10.800 1.00 91.00 184 ASN A C 1
ATOM 1427 O O . ASN A 1 184 ? -1.854 -9.265 -9.804 1.00 91.00 184 ASN A O 1
ATOM 1431 N N . LYS A 1 185 ? -0.035 -9.860 -10.969 1.00 92.06 185 LYS A N 1
ATOM 1432 C CA . LYS A 1 185 ? 0.400 -10.863 -9.983 1.00 92.06 185 LYS A CA 1
ATOM 1433 C C . LYS A 1 185 ? 0.703 -10.254 -8.620 1.00 92.06 185 LYS A C 1
ATOM 1435 O O . LYS A 1 185 ? 0.415 -10.882 -7.610 1.00 92.06 185 LYS A O 1
ATOM 1440 N N . ILE A 1 186 ? 1.285 -9.055 -8.567 1.00 92.25 186 ILE A N 1
ATOM 1441 C CA . ILE A 1 186 ? 1.469 -8.329 -7.301 1.00 92.25 186 ILE A CA 1
ATOM 1442 C C . ILE A 1 186 ? 0.110 -7.996 -6.689 1.00 92.25 186 ILE A C 1
ATOM 1444 O O . ILE A 1 186 ? -0.075 -8.180 -5.489 1.00 92.25 186 ILE A O 1
ATOM 1448 N N . SER A 1 187 ? -0.847 -7.552 -7.509 1.00 88.75 187 SER A N 1
ATOM 1449 C CA . SER A 1 187 ? -2.189 -7.194 -7.052 1.00 88.75 187 SER A CA 1
ATOM 1450 C C . SER A 1 187 ? -2.954 -8.367 -6.421 1.00 88.75 187 SER A C 1
ATOM 1452 O O . SER A 1 187 ? -3.799 -8.143 -5.557 1.00 88.75 187 SER A O 1
ATOM 1454 N N . ASP A 1 188 ? -2.587 -9.605 -6.762 1.00 88.12 188 ASP A N 1
ATOM 1455 C CA . ASP A 1 188 ? -3.160 -10.838 -6.210 1.00 88.12 188 ASP A CA 1
ATOM 1456 C C . ASP A 1 188 ? -2.592 -11.234 -4.827 1.00 88.12 188 ASP A C 1
ATOM 1458 O O . ASP A 1 188 ? -2.952 -12.286 -4.286 1.00 88.12 188 ASP A O 1
ATOM 1462 N N . PHE A 1 189 ? -1.704 -10.423 -4.231 1.00 90.19 189 PHE A N 1
ATOM 1463 C CA . PHE A 1 189 ? -1.079 -10.710 -2.934 1.00 90.19 189 PHE A CA 1
ATOM 1464 C C . PHE A 1 189 ? -2.110 -11.114 -1.865 1.00 90.19 189 PHE A C 1
ATOM 1466 O O . PHE A 1 189 ? -2.976 -10.337 -1.446 1.00 90.19 189 PHE A O 1
ATOM 1473 N N . GLY A 1 190 ? -1.987 -12.360 -1.401 1.00 77.94 190 GLY A N 1
ATOM 1474 C CA . GLY A 1 190 ? -2.790 -12.935 -0.324 1.00 77.94 190 GLY A CA 1
ATOM 1475 C C . GLY A 1 190 ? -4.288 -13.087 -0.613 1.00 77.94 190 GLY A C 1
ATOM 1476 O O . GLY A 1 190 ? -5.035 -13.260 0.342 1.00 77.94 190 GLY A O 1
ATOM 1477 N N . SER A 1 191 ? -4.737 -13.026 -1.879 1.00 67.25 191 SER A N 1
ATOM 1478 C CA . SER A 1 191 ? -6.173 -13.064 -2.248 1.00 67.25 191 SER A CA 1
ATOM 1479 C C . SER A 1 191 ? -7.020 -12.009 -1.512 1.00 67.25 191 SER A C 1
ATOM 1481 O O . SER A 1 191 ? -8.154 -12.263 -1.110 1.00 67.25 191 SER A O 1
ATOM 1483 N N . ASN A 1 192 ? -6.435 -10.829 -1.311 1.00 72.94 192 ASN A N 1
ATOM 1484 C CA . ASN A 1 192 ? -7.024 -9.703 -0.593 1.00 72.94 192 ASN A CA 1
ATOM 1485 C C . ASN A 1 192 ? -7.803 -8.772 -1.539 1.00 72.94 192 ASN A C 1
ATOM 1487 O O . ASN A 1 192 ? -7.692 -8.877 -2.760 1.00 72.94 192 ASN A O 1
ATOM 1491 N N . TYR A 1 193 ? -8.562 -7.820 -0.983 1.00 87.50 193 TYR A N 1
ATOM 1492 C CA . TYR A 1 193 ? -9.066 -6.712 -1.794 1.00 87.50 193 TYR A CA 1
ATOM 1493 C C . TYR A 1 193 ? -7.913 -5.751 -2.081 1.00 87.50 193 TYR A C 1
ATOM 1495 O O . TYR A 1 193 ? -7.265 -5.270 -1.146 1.00 87.50 193 TYR A O 1
ATOM 1503 N N . THR A 1 194 ? -7.683 -5.447 -3.357 1.00 90.06 194 THR A N 1
ATOM 1504 C CA . THR A 1 194 ? -6.541 -4.636 -3.776 1.00 90.06 194 THR A CA 1
ATOM 1505 C C . THR A 1 194 ? -6.977 -3.362 -4.485 1.00 90.06 194 THR A C 1
ATOM 1507 O O . THR A 1 194 ? -7.844 -3.352 -5.361 1.00 90.06 194 THR A O 1
ATOM 1510 N N . PHE A 1 195 ? -6.318 -2.269 -4.120 1.00 92.44 195 PHE A N 1
ATOM 1511 C CA . PHE A 1 195 ? -6.356 -1.010 -4.845 1.00 92.44 195 PHE A CA 1
ATOM 1512 C C . PHE A 1 195 ? -4.959 -0.716 -5.346 1.00 92.44 195 PHE A C 1
ATOM 1514 O O . PHE A 1 195 ? -3.998 -0.754 -4.575 1.00 92.44 195 PHE A O 1
ATOM 1521 N N . SER A 1 196 ? -4.847 -0.412 -6.632 1.00 93.69 196 SER A N 1
ATOM 1522 C CA . SER A 1 196 ? -3.572 -0.046 -7.219 1.00 93.69 196 SER A CA 1
ATOM 1523 C C . SER A 1 196 ? -3.700 1.201 -8.080 1.00 93.69 196 SER A C 1
ATOM 1525 O O . SER A 1 196 ? -4.747 1.517 -8.658 1.00 93.69 196 SER A O 1
ATOM 1527 N N . LYS A 1 197 ? -2.607 1.952 -8.126 1.00 92.69 197 LYS A N 1
ATOM 1528 C CA . LYS A 1 197 ? -2.440 3.091 -9.015 1.00 92.69 197 LYS A CA 1
ATOM 1529 C C . LYS A 1 197 ? -1.008 3.101 -9.500 1.00 92.69 197 LYS A C 1
ATOM 1531 O O . LYS A 1 197 ? -0.086 2.948 -8.703 1.00 92.69 197 LYS A O 1
ATOM 1536 N N . TYR A 1 198 ? -0.832 3.340 -10.786 1.00 91.44 198 TYR A N 1
ATOM 1537 C CA . TYR A 1 198 ? 0.478 3.519 -11.382 1.00 91.44 198 TYR A CA 1
ATOM 1538 C C . TYR A 1 198 ? 0.505 4.818 -12.176 1.00 91.44 198 TYR A C 1
ATOM 1540 O O . TYR A 1 198 ? -0.409 5.120 -12.940 1.00 91.44 198 TYR A O 1
ATOM 1548 N N . THR A 1 199 ? 1.533 5.626 -11.941 1.00 92.44 199 THR A N 1
ATOM 1549 C CA . THR A 1 199 ? 1.685 6.952 -12.553 1.00 92.44 199 THR A CA 1
ATOM 1550 C C . THR A 1 199 ? 3.137 7.203 -12.884 1.00 92.44 199 THR A C 1
ATOM 1552 O O . THR A 1 199 ? 4.006 6.858 -12.087 1.00 92.44 199 THR A O 1
ATOM 1555 N N . LYS A 1 200 ? 3.399 7.859 -14.010 1.00 93.69 200 LYS A N 1
ATOM 1556 C CA . LYS A 1 200 ? 4.739 8.331 -14.344 1.00 93.69 200 LYS A CA 1
ATOM 1557 C C . LYS A 1 200 ? 5.178 9.426 -13.359 1.00 93.69 200 LYS A C 1
ATOM 1559 O O . LYS A 1 200 ? 4.372 10.297 -13.029 1.00 93.69 200 LYS A O 1
ATOM 1564 N N . ASN A 1 201 ? 6.411 9.356 -12.870 1.00 89.31 201 ASN A N 1
ATOM 1565 C CA . ASN A 1 201 ? 7.009 10.333 -11.964 1.00 89.31 201 ASN A CA 1
ATOM 1566 C C . ASN A 1 201 ? 7.933 11.310 -12.712 1.00 89.31 201 ASN A C 1
ATOM 1568 O O . ASN A 1 201 ? 8.160 11.180 -13.916 1.00 89.31 201 ASN A O 1
ATOM 1572 N N . ASP A 1 202 ? 8.471 12.290 -11.985 1.00 89.12 202 ASP A N 1
ATOM 1573 C CA . ASP A 1 202 ? 9.302 13.364 -12.549 1.00 89.12 202 ASP A CA 1
ATOM 1574 C C . ASP A 1 202 ? 10.651 12.870 -13.111 1.00 89.12 202 ASP A C 1
ATOM 1576 O O . ASP A 1 202 ? 11.290 13.581 -13.883 1.00 89.12 202 ASP A O 1
ATOM 1580 N N . ASN A 1 203 ? 11.071 11.649 -12.759 1.00 89.06 203 ASN A N 1
ATOM 1581 C CA . ASN A 1 203 ? 12.300 11.007 -13.238 1.00 89.06 203 ASN A CA 1
ATOM 1582 C C . ASN A 1 203 ? 12.052 10.085 -14.444 1.00 89.06 203 ASN A C 1
ATOM 1584 O O . ASN A 1 203 ? 12.865 9.209 -14.725 1.00 89.06 203 ASN A O 1
ATOM 1588 N N . ASP A 1 204 ? 10.908 10.227 -15.115 1.00 89.62 204 ASP A N 1
ATOM 1589 C CA . ASP A 1 204 ? 10.449 9.370 -16.211 1.00 89.62 204 ASP A CA 1
ATOM 1590 C C . ASP A 1 204 ? 10.217 7.884 -15.859 1.00 89.62 204 ASP A C 1
ATOM 1592 O O . ASP A 1 204 ? 9.873 7.094 -16.742 1.00 89.62 204 ASP A O 1
ATOM 1596 N N . LEU A 1 205 ? 10.307 7.507 -14.579 1.00 93.50 205 LEU A N 1
ATOM 1597 C CA . LEU A 1 205 ? 9.966 6.171 -14.089 1.00 93.50 205 LEU A CA 1
ATOM 1598 C C . LEU A 1 205 ? 8.463 6.053 -13.821 1.00 93.50 205 LEU A C 1
ATOM 1600 O O . LEU A 1 205 ? 7.761 7.041 -13.611 1.00 93.50 205 LEU A O 1
ATOM 1604 N N . MET A 1 206 ? 7.959 4.827 -13.779 1.00 95.44 206 MET A N 1
ATOM 1605 C CA . MET A 1 206 ? 6.611 4.535 -13.307 1.00 95.44 206 MET A CA 1
ATOM 1606 C C . MET A 1 206 ? 6.639 4.298 -11.799 1.00 95.44 206 MET A C 1
ATOM 1608 O O . MET A 1 206 ? 7.417 3.489 -11.315 1.00 95.44 206 MET A O 1
ATOM 1612 N N . THR A 1 207 ? 5.762 4.951 -11.047 1.00 95.38 207 THR A N 1
ATOM 1613 C CA . THR A 1 207 ? 5.541 4.666 -9.625 1.00 95.38 207 THR A CA 1
ATOM 1614 C C . THR A 1 207 ? 4.329 3.763 -9.483 1.00 95.38 207 THR A C 1
ATOM 1616 O O . THR A 1 207 ? 3.229 4.171 -9.854 1.00 95.38 207 THR A O 1
ATOM 1619 N N . TYR A 1 208 ? 4.499 2.579 -8.901 1.00 95.62 208 TYR A N 1
ATOM 1620 C CA . TYR A 1 208 ? 3.401 1.739 -8.428 1.00 95.62 208 TYR A CA 1
ATOM 1621 C C . TYR A 1 208 ? 3.035 2.118 -6.990 1.00 95.62 208 TYR A C 1
ATOM 1623 O O . TYR A 1 208 ? 3.909 2.296 -6.145 1.00 95.62 208 TYR A O 1
ATOM 1631 N N . LYS A 1 209 ? 1.737 2.213 -6.704 1.00 96.69 209 LYS A N 1
ATOM 1632 C CA . LYS A 1 209 ? 1.161 2.334 -5.360 1.00 96.69 209 LYS A CA 1
ATOM 1633 C C . LYS A 1 209 ? 0.135 1.226 -5.188 1.00 96.69 209 LYS A C 1
ATOM 1635 O O . LYS A 1 209 ? -0.787 1.136 -5.998 1.00 96.69 209 LYS A O 1
ATOM 1640 N N . GLY A 1 210 ? 0.274 0.418 -4.144 1.00 95.81 210 GLY A N 1
ATOM 1641 C CA . GLY A 1 210 ? -0.648 -0.667 -3.823 1.00 95.81 210 GLY A CA 1
ATOM 1642 C C . GLY A 1 210 ? -1.158 -0.573 -2.394 1.00 95.81 210 GLY A C 1
ATOM 1643 O O . GLY A 1 210 ? -0.405 -0.238 -1.484 1.00 95.81 210 GLY A O 1
ATOM 1644 N N . LEU A 1 211 ? -2.433 -0.893 -2.211 1.00 95.94 211 LEU A N 1
ATOM 1645 C CA . LEU A 1 211 ? -3.086 -1.090 -0.923 1.00 95.94 211 LEU A CA 1
ATOM 1646 C C . LEU A 1 211 ? -3.805 -2.438 -0.958 1.00 95.94 211 LEU A C 1
ATOM 1648 O O . LEU A 1 211 ? -4.702 -2.636 -1.775 1.00 95.94 211 LEU A O 1
ATOM 1652 N N . PHE A 1 212 ? -3.428 -3.329 -0.050 1.00 94.88 212 PHE A N 1
ATOM 1653 C CA . PHE A 1 212 ? -3.987 -4.666 0.101 1.00 94.88 212 PHE A CA 1
ATOM 1654 C C . PHE A 1 212 ? -4.725 -4.756 1.428 1.00 94.88 212 PHE A C 1
ATOM 1656 O O . PHE A 1 212 ? -4.143 -4.496 2.486 1.00 94.88 212 PHE A O 1
ATOM 1663 N N . ILE A 1 213 ? -5.993 -5.148 1.383 1.00 92.25 213 ILE A N 1
ATOM 1664 C CA . ILE A 1 213 ? -6.859 -5.223 2.556 1.00 92.25 213 ILE A CA 1
ATOM 1665 C C . ILE A 1 213 ? -7.343 -6.659 2.742 1.00 92.25 213 ILE A C 1
ATOM 1667 O O . ILE A 1 213 ? -8.098 -7.188 1.925 1.00 92.25 213 ILE A O 1
ATOM 1671 N N . LYS A 1 214 ? -6.922 -7.277 3.848 1.00 88.75 214 LYS A N 1
ATOM 1672 C CA . LYS A 1 214 ? -7.400 -8.583 4.304 1.00 88.75 214 LYS A CA 1
ATOM 1673 C C . LYS A 1 214 ? -8.846 -8.455 4.767 1.00 88.75 214 LYS A C 1
ATOM 1675 O O . LYS A 1 214 ? -9.126 -7.827 5.789 1.00 88.75 214 LYS A O 1
ATOM 1680 N N . THR A 1 215 ? -9.755 -9.038 3.995 1.00 77.75 215 THR A N 1
ATOM 1681 C CA . THR A 1 215 ? -11.187 -9.105 4.293 1.00 77.75 215 THR A CA 1
ATOM 1682 C C . THR A 1 215 ? -11.735 -10.466 3.884 1.00 77.75 215 THR A C 1
ATOM 1684 O O . THR A 1 215 ? -11.348 -11.005 2.849 1.00 77.75 215 THR A O 1
ATOM 1687 N N . ASP A 1 216 ? -12.645 -11.001 4.694 1.00 71.50 216 ASP A N 1
ATOM 1688 C CA . ASP A 1 216 ? -13.342 -12.259 4.413 1.00 71.50 216 ASP A CA 1
ATOM 1689 C C . ASP A 1 216 ? -14.553 -12.052 3.477 1.00 71.50 216 ASP A C 1
ATOM 1691 O O . ASP A 1 216 ? -15.104 -13.018 2.952 1.00 71.50 216 ASP A O 1
ATOM 1695 N N . ASP A 1 217 ? -14.974 -10.797 3.254 1.00 65.19 217 ASP A N 1
ATOM 1696 C CA . ASP A 1 217 ? -16.082 -10.430 2.363 1.00 65.19 217 ASP A CA 1
ATOM 1697 C C . ASP A 1 217 ? -15.698 -9.216 1.490 1.00 65.19 217 ASP A C 1
ATOM 1699 O O . ASP A 1 217 ? -15.901 -8.064 1.882 1.00 65.19 217 ASP A O 1
ATOM 1703 N N . PRO A 1 218 ? -15.126 -9.444 0.295 1.00 55.84 218 PRO A N 1
ATOM 1704 C CA . PRO A 1 218 ? -14.700 -8.376 -0.609 1.00 55.84 218 PRO A CA 1
ATOM 1705 C C . PRO A 1 218 ? -15.861 -7.694 -1.355 1.00 55.84 218 PRO A C 1
ATOM 1707 O O . PRO A 1 218 ? -15.620 -6.784 -2.143 1.00 55.84 218 PRO A O 1
ATOM 1710 N N . SER A 1 219 ? -17.116 -8.121 -1.159 1.00 58.06 219 SER A N 1
ATOM 1711 C CA . SER A 1 219 ? -18.250 -7.694 -1.994 1.00 58.06 219 SER A CA 1
ATOM 1712 C C . SER A 1 219 ? -18.950 -6.406 -1.538 1.00 58.06 219 SER A C 1
ATOM 1714 O O . SER A 1 219 ? -19.879 -5.951 -2.207 1.00 58.06 219 SER A O 1
ATOM 1716 N N . LYS A 1 220 ? -18.514 -5.787 -0.431 1.00 63.56 220 LYS A N 1
ATOM 1717 C CA . LYS A 1 220 ? -19.193 -4.630 0.173 1.00 63.56 220 LYS A CA 1
ATOM 1718 C C . LYS A 1 220 ? -18.254 -3.435 0.331 1.00 63.56 220 LYS A C 1
ATOM 1720 O O . LYS A 1 220 ? -17.496 -3.331 1.292 1.00 63.56 220 LYS A O 1
ATOM 1725 N N . MET A 1 221 ? -18.318 -2.510 -0.619 1.00 65.75 221 MET A N 1
ATOM 1726 C CA . MET A 1 221 ? -17.674 -1.200 -0.522 1.00 65.75 221 MET A CA 1
ATOM 1727 C C . MET A 1 221 ? -18.735 -0.158 -0.169 1.00 65.75 221 MET A C 1
ATOM 1729 O O . MET A 1 221 ? -19.764 -0.092 -0.841 1.00 65.75 221 MET A O 1
ATOM 1733 N N . VAL A 1 222 ? -18.495 0.655 0.862 1.00 67.25 222 VAL A N 1
ATOM 1734 C CA . VAL A 1 222 ? -19.372 1.787 1.191 1.00 67.25 222 VAL A CA 1
ATOM 1735 C C . VAL A 1 222 ? -18.760 3.049 0.619 1.00 67.25 222 VAL A C 1
ATOM 1737 O O . VAL A 1 222 ? -17.644 3.435 0.975 1.00 67.25 222 VAL A O 1
ATOM 1740 N N . TRP A 1 223 ? -19.530 3.696 -0.248 1.00 57.53 223 TRP A N 1
ATOM 1741 C CA . TRP A 1 223 ? -19.293 5.068 -0.661 1.00 57.53 223 TRP A CA 1
ATOM 1742 C C . TRP A 1 223 ? -19.950 5.968 0.377 1.00 57.53 223 TRP A C 1
ATOM 1744 O O . TRP A 1 223 ? -21.170 5.945 0.535 1.00 57.53 223 TRP A O 1
ATOM 1754 N N . ASP A 1 224 ? -19.150 6.714 1.132 1.00 52.06 224 ASP A N 1
ATOM 1755 C CA . ASP A 1 224 ? -19.671 7.701 2.077 1.00 52.06 224 ASP A CA 1
ATOM 1756 C C . ASP A 1 224 ? -20.261 8.868 1.258 1.00 52.06 224 ASP A C 1
ATOM 1758 O O . ASP A 1 224 ? -19.539 9.761 0.821 1.00 52.06 224 ASP A O 1
ATOM 1762 N N . LEU A 1 225 ? -21.563 8.803 0.947 1.00 39.66 225 LEU A N 1
ATOM 1763 C CA . LEU A 1 225 ? -22.266 9.760 0.074 1.00 39.66 225 LEU A CA 1
ATOM 1764 C C . LEU A 1 225 ? -22.653 11.077 0.769 1.00 39.66 225 LEU A C 1
ATOM 1766 O O . LEU A 1 225 ? -23.358 11.889 0.176 1.00 39.66 225 LEU A O 1
ATOM 1770 N N . ASN A 1 226 ? -22.199 11.320 1.999 1.00 34.75 226 ASN A N 1
ATOM 1771 C CA . ASN A 1 226 ? -22.596 12.498 2.765 1.00 34.75 226 ASN A CA 1
ATOM 1772 C C . ASN A 1 226 ? -21.393 13.391 3.083 1.00 34.75 226 ASN A C 1
ATOM 1774 O O . ASN A 1 226 ? -20.596 13.090 3.974 1.00 34.75 226 ASN A O 1
ATOM 1778 N N . ASN A 1 227 ? -21.305 14.521 2.382 1.00 39.28 227 ASN A N 1
ATOM 1779 C CA . ASN A 1 227 ? -20.598 15.709 2.849 1.00 39.28 227 ASN A CA 1
ATOM 1780 C C . ASN A 1 227 ? -21.408 16.956 2.493 1.00 39.28 227 ASN A C 1
ATOM 1782 O O . ASN A 1 227 ? -21.739 17.103 1.295 1.00 39.28 227 ASN A O 1
#

pLDDT: mean 70.71, std 27.93, range [23.34, 97.69]

Sequence (227 aa):
MNKLILSIAGISIVGFLAYTNSQDNTNHSQSSVAKNTKQEKPLTDEDASNLLAFNEQTSDASKPSSKTSNSTIATKSTNFDNFLSSDAFKNTNNLNNAFVLSDNQLSSKSIETVFSGKDFGKAIEVIQELEKDSDSWQREDALREQLTSLLGNKFQSETYSCNGRLCLIKFDYELSDINEDTLNKISDFGSNYTFSKYTKNDNDLMTYKGLFIKTDDPSKMVWDLNN

Radius of gyration: 26.16 Å; chains: 1; bounding box: 64×87×74 Å